Protein AF-A0ABD2ND38-F1 (afdb_monomer)

Radius of gyration: 23.04 Å; Cα contacts (8 Å, |Δi|>4): 128; chains: 1; bounding box: 57×52×88 Å

Sequence (243 aa):
MQSVQSNIAVTFTYKDLLFRKLYNAIMCSVFSQLLILHLCLIIINGDLTNPLSWLKTSFQTFTSFTAWLYVIPHLVIIFAQCLICARDYVLCSSFSSTRFHKFFSIFSLHNLVLLLLHSLVGVLQVWLILSLAGGDYRRMTKTEDEKRSVLVEETFFLLIGGLWIGMYFFAKVYMSDKYLVFPVIQQKKLTQLKSNLLPLLKESFHLSLWPCLYFILFYYWWGNEMKKILHSCSIYTSPITII

Structure (mmCIF, N/CA/C/O backbone):
data_AF-A0ABD2ND38-F1
#
_entry.id   AF-A0ABD2ND38-F1
#
loop_
_atom_site.group_PDB
_atom_site.id
_atom_site.type_symbol
_atom_site.label_atom_id
_atom_site.label_alt_id
_atom_site.label_comp_id
_atom_site.label_asym_id
_atom_site.label_entity_id
_atom_site.label_seq_id
_atom_site.pdbx_PDB_ins_code
_atom_site.Cartn_x
_atom_site.Cartn_y
_atom_site.Cartn_z
_atom_site.occupancy
_atom_site.B_iso_or_equiv
_atom_site.auth_seq_id
_atom_site.auth_comp_id
_atom_site.auth_asym_id
_atom_site.auth_atom_id
_atom_site.pdbx_PDB_model_num
ATOM 1 N N . MET A 1 1 ? -4.294 32.335 55.045 1.00 40.47 1 MET A N 1
ATOM 2 C CA . MET A 1 1 ? -3.456 32.378 53.825 1.00 40.47 1 MET A CA 1
ATOM 3 C C . MET A 1 1 ? -3.013 30.962 53.478 1.00 40.47 1 MET A C 1
ATOM 5 O O . MET A 1 1 ? -1.974 30.545 53.955 1.00 40.47 1 MET A O 1
ATOM 9 N N . GLN A 1 2 ? -3.826 30.211 52.730 1.00 36.53 2 GLN A N 1
ATOM 10 C CA . GLN A 1 2 ? -3.455 28.962 52.035 1.00 36.53 2 GLN A CA 1
ATOM 11 C C . GLN A 1 2 ? -4.710 28.474 51.296 1.00 36.53 2 GLN A C 1
ATOM 13 O O . GLN A 1 2 ? -5.453 27.624 51.769 1.00 36.53 2 GLN A O 1
ATOM 18 N N . SER A 1 3 ? -5.032 29.118 50.177 1.00 39.19 3 SER A N 1
ATOM 19 C CA . SER A 1 3 ? -6.231 28.791 49.398 1.00 39.19 3 SER A CA 1
ATOM 20 C C . SER A 1 3 ? -6.051 29.137 47.922 1.00 39.19 3 SER A C 1
ATOM 22 O O . SER A 1 3 ? -6.885 29.832 47.360 1.00 39.19 3 SER A O 1
ATOM 24 N N . VAL A 1 4 ? -4.954 28.713 47.287 1.00 43.41 4 VAL A N 1
ATOM 25 C CA . VAL A 1 4 ? -4.802 28.805 45.821 1.00 43.41 4 VAL A CA 1
ATOM 26 C C . VAL A 1 4 ? -3.846 27.712 45.326 1.00 43.41 4 VAL A C 1
ATOM 28 O O . VAL A 1 4 ? -2.717 28.013 44.964 1.00 43.41 4 VAL A O 1
ATOM 31 N N . GLN A 1 5 ? -4.239 26.430 45.338 1.00 41.62 5 GLN A N 1
ATOM 32 C CA . GLN A 1 5 ? -3.492 25.422 44.558 1.00 41.62 5 GLN A CA 1
ATOM 33 C C . GLN A 1 5 ? -4.233 24.112 44.226 1.00 41.62 5 GLN A C 1
ATOM 35 O O . GLN A 1 5 ? -3.605 23.067 44.099 1.00 41.62 5 GLN A O 1
ATOM 40 N N . SER A 1 6 ? -5.557 24.124 44.041 1.00 42.38 6 SER A N 1
ATOM 41 C CA . SER A 1 6 ? -6.282 22.872 43.745 1.00 42.38 6 SER A CA 1
ATOM 42 C C . SER A 1 6 ? -7.427 22.986 42.738 1.00 42.38 6 SER A C 1
ATOM 44 O O . SER A 1 6 ? -8.400 22.256 42.861 1.00 42.38 6 SER A O 1
ATOM 46 N N . ASN A 1 7 ? -7.335 23.862 41.734 1.00 38.50 7 ASN A N 1
ATOM 47 C CA . ASN A 1 7 ? -8.354 23.948 40.677 1.00 38.50 7 ASN A CA 1
ATOM 48 C C . ASN A 1 7 ? -7.738 23.982 39.273 1.00 38.50 7 ASN A C 1
ATOM 50 O O . ASN A 1 7 ? -7.995 24.881 38.482 1.00 38.50 7 ASN A O 1
ATOM 54 N N . ILE A 1 8 ? -6.940 22.964 38.947 1.00 43.47 8 ILE A N 1
ATOM 55 C CA . ILE A 1 8 ? -6.752 22.540 37.552 1.00 43.47 8 ILE A CA 1
ATOM 56 C C . ILE A 1 8 ? -7.242 21.094 37.462 1.00 43.47 8 ILE A C 1
ATOM 58 O O . ILE A 1 8 ? -6.500 20.159 37.171 1.00 43.47 8 ILE A O 1
ATOM 62 N N . ALA A 1 9 ? -8.518 20.895 37.791 1.00 46.47 9 ALA A N 1
ATOM 63 C CA . ALA A 1 9 ? -9.224 19.689 37.400 1.00 46.47 9 ALA A CA 1
ATOM 64 C C . ALA A 1 9 ? -9.459 19.796 35.890 1.00 46.47 9 ALA A C 1
ATOM 66 O O . ALA A 1 9 ? -10.449 20.365 35.438 1.00 46.47 9 ALA A O 1
ATOM 67 N N . VAL A 1 10 ? -8.492 19.315 35.105 1.00 53.84 10 VAL A N 1
ATOM 68 C CA . VAL A 1 10 ? -8.667 19.113 33.668 1.00 53.84 10 VAL A CA 1
ATOM 69 C C . VAL A 1 10 ? -9.797 18.100 33.514 1.00 53.84 10 VAL A C 1
ATOM 71 O O . VAL A 1 10 ? -9.600 16.903 33.724 1.00 53.84 10 VAL A O 1
ATOM 74 N N . THR A 1 11 ? -10.993 18.579 33.190 1.00 52.22 11 THR A N 1
ATOM 75 C CA . THR A 1 11 ? -12.140 17.773 32.773 1.00 52.22 11 THR A CA 1
ATOM 76 C C . THR A 1 11 ? -11.811 17.124 31.432 1.00 52.22 11 THR A C 1
ATOM 78 O O . THR A 1 11 ? -12.229 17.569 30.369 1.00 52.22 11 THR A O 1
ATOM 81 N N . PH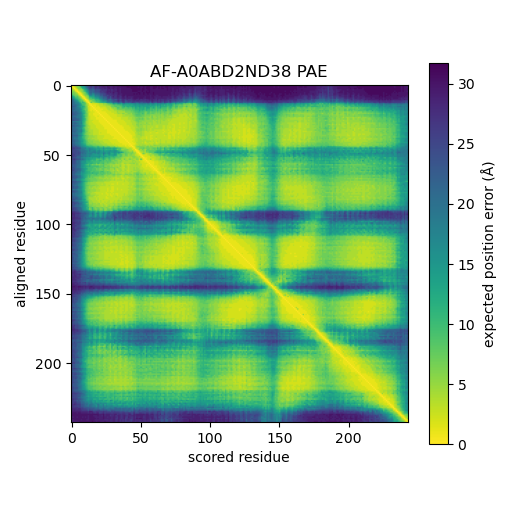E A 1 12 ? -10.991 16.073 31.471 1.00 58.28 12 PHE A N 1
ATOM 82 C CA . PHE A 1 12 ? -10.683 15.258 30.304 1.00 58.28 12 PHE A CA 1
ATOM 83 C C . PHE A 1 12 ? -11.963 14.516 29.913 1.00 58.28 12 PHE A C 1
ATOM 85 O O . PHE A 1 12 ? -12.380 13.570 30.587 1.00 58.28 12 PHE A O 1
ATOM 92 N N . THR A 1 13 ? -12.619 14.961 28.843 1.00 76.25 13 THR A N 1
ATOM 93 C CA . THR A 1 13 ? -13.858 14.337 28.379 1.00 76.25 13 THR A CA 1
ATOM 94 C C . THR A 1 13 ? -13.506 12.983 27.756 1.00 76.25 13 THR A C 1
ATOM 96 O O . THR A 1 13 ? -12.506 12.854 27.052 1.00 76.25 13 THR A O 1
ATOM 99 N N . TYR A 1 14 ? -14.320 11.944 27.970 1.00 75.06 14 TYR A N 1
ATOM 100 C CA . TYR A 1 14 ? -14.129 10.610 27.363 1.00 75.06 14 TYR A CA 1
ATOM 101 C C . TYR A 1 14 ? -13.887 10.673 25.839 1.00 75.06 14 TYR A C 1
ATOM 103 O O . TYR A 1 14 ? -13.074 9.927 25.291 1.00 75.06 14 TYR A O 1
ATOM 111 N N . LYS A 1 15 ? -14.537 11.634 25.169 1.00 77.12 15 LYS A N 1
ATOM 112 C CA . LYS A 1 15 ? -14.339 11.955 23.751 1.00 77.12 15 LYS A CA 1
ATOM 113 C C . LYS A 1 15 ? -12.894 12.356 23.439 1.00 77.12 15 LYS A C 1
ATOM 115 O O . LYS A 1 15 ? -12.332 11.836 22.482 1.00 77.12 15 LYS A O 1
ATOM 120 N N . ASP A 1 16 ? -12.267 13.190 24.263 1.00 81.69 16 ASP A N 1
ATOM 121 C CA . ASP A 1 16 ? -10.883 13.642 24.065 1.00 81.69 16 ASP A CA 1
ATOM 122 C C . ASP A 1 16 ? -9.897 12.479 24.186 1.00 81.69 16 ASP A C 1
ATOM 124 O O . ASP A 1 16 ? -8.935 12.373 23.423 1.00 81.69 16 ASP A O 1
ATOM 128 N N . LEU A 1 17 ? -10.161 11.553 25.114 1.00 82.31 17 LEU A N 1
ATOM 129 C CA . LEU A 1 17 ? -9.362 10.340 25.261 1.00 82.31 17 LEU A CA 1
ATOM 130 C C . LEU A 1 17 ? -9.480 9.437 24.021 1.00 82.31 17 LEU A C 1
ATOM 132 O O . LEU A 1 17 ? -8.465 8.919 23.544 1.00 82.31 17 LEU A O 1
ATOM 136 N N . LEU A 1 18 ? -10.696 9.253 23.496 1.00 79.12 18 LEU A N 1
ATOM 137 C CA . LEU A 1 18 ? -10.938 8.481 22.274 1.00 79.12 18 LEU A CA 1
ATOM 138 C C . LEU A 1 18 ? -10.274 9.128 21.058 1.00 79.12 18 LEU A C 1
ATOM 140 O O . LEU A 1 18 ? -9.531 8.447 20.353 1.00 79.12 18 LEU A O 1
ATOM 144 N N . PHE A 1 19 ? -10.462 10.433 20.850 1.00 82.94 19 PHE A N 1
ATOM 145 C CA . PHE A 1 19 ? -9.827 11.162 19.750 1.00 82.94 19 PHE A CA 1
ATOM 146 C C . PHE A 1 19 ? -8.305 11.093 19.827 1.00 82.94 19 PHE A C 1
ATOM 148 O O . PHE A 1 19 ? -7.653 10.869 18.811 1.00 82.94 19 PHE A O 1
ATOM 155 N N . ARG A 1 20 ? -7.724 11.186 21.027 1.00 83.44 20 ARG A N 1
ATOM 156 C CA . ARG A 1 20 ? -6.275 11.053 21.210 1.00 83.44 20 ARG A CA 1
ATOM 157 C C . ARG A 1 20 ? -5.766 9.647 20.892 1.00 83.44 20 ARG A C 1
ATOM 159 O O . ARG A 1 20 ? -4.709 9.507 20.280 1.00 83.44 20 ARG A O 1
ATOM 166 N N . LYS A 1 21 ? -6.498 8.598 21.286 1.00 83.12 21 LYS A N 1
ATOM 167 C CA . LYS A 1 21 ? -6.156 7.210 20.920 1.00 83.12 21 LYS A CA 1
ATOM 168 C C . LYS A 1 21 ? -6.263 6.991 19.412 1.00 83.12 21 LYS A C 1
ATOM 170 O O . LYS A 1 21 ? -5.373 6.374 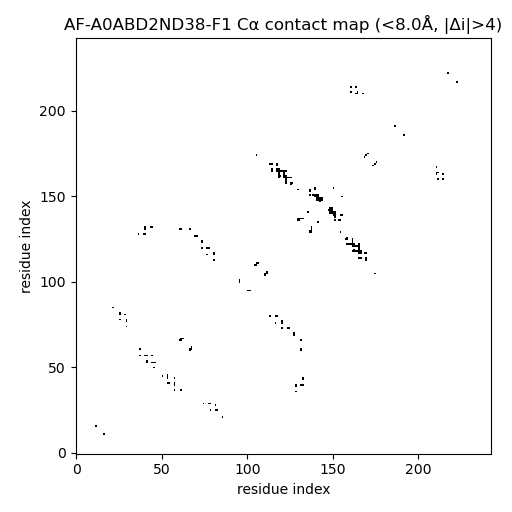18.835 1.00 83.12 21 LYS A O 1
ATOM 175 N N . LEU A 1 22 ? -7.311 7.529 18.796 1.00 83.94 22 LEU A N 1
ATOM 176 C CA . LEU A 1 22 ? -7.555 7.440 17.363 1.00 83.94 22 LEU A CA 1
ATOM 177 C C . LEU A 1 22 ? -6.467 8.156 16.562 1.00 83.94 22 LEU A C 1
ATOM 179 O O . LEU A 1 22 ? -5.872 7.563 15.671 1.00 83.94 22 LEU A O 1
ATOM 183 N N . TYR A 1 23 ? -6.143 9.391 16.943 1.00 86.25 23 TYR A N 1
ATOM 184 C CA . TYR A 1 23 ? -5.057 10.165 16.354 1.00 86.25 23 TYR A CA 1
ATOM 185 C C . TYR A 1 23 ? -3.723 9.417 16.442 1.00 86.25 23 TYR A C 1
ATOM 187 O O . TYR A 1 23 ? -3.033 9.261 15.439 1.00 86.25 23 TYR A O 1
ATOM 195 N N . ASN A 1 24 ? -3.390 8.868 17.614 1.00 84.94 24 ASN A N 1
ATOM 196 C CA . ASN A 1 24 ? -2.170 8.080 17.778 1.00 84.94 24 ASN A CA 1
ATOM 197 C C . ASN A 1 24 ? -2.160 6.818 16.900 1.00 84.94 24 ASN A C 1
ATOM 199 O O . ASN A 1 24 ? -1.105 6.458 16.382 1.00 84.94 24 ASN A O 1
ATOM 203 N N . ALA A 1 25 ? -3.303 6.147 16.727 1.00 84.75 25 ALA A N 1
ATOM 204 C CA . ALA A 1 25 ? -3.411 4.982 15.851 1.00 84.75 25 ALA A CA 1
ATOM 205 C C . ALA A 1 25 ? -3.206 5.362 14.376 1.00 84.75 25 ALA A C 1
ATOM 207 O O . ALA A 1 25 ? -2.451 4.688 13.678 1.00 84.75 25 ALA A O 1
ATOM 208 N N . ILE A 1 26 ? -3.804 6.473 13.931 1.00 87.25 26 ILE A N 1
ATOM 209 C CA . ILE A 1 26 ? -3.631 7.005 12.572 1.00 87.25 26 ILE A CA 1
ATOM 210 C C . ILE A 1 26 ? -2.159 7.362 12.330 1.00 87.25 26 ILE A C 1
ATOM 212 O O . ILE A 1 26 ? -1.573 6.897 11.357 1.00 87.25 26 ILE A O 1
ATOM 216 N N . MET A 1 27 ? -1.530 8.108 13.243 1.00 88.44 27 MET A N 1
ATOM 217 C CA . MET A 1 27 ? -0.114 8.476 13.125 1.00 88.44 27 MET A CA 1
ATOM 218 C C . MET A 1 27 ? 0.807 7.251 13.112 1.00 88.44 27 MET A C 1
ATOM 220 O O . MET A 1 27 ? 1.751 7.201 12.328 1.00 88.44 27 MET A O 1
ATOM 224 N N . CYS A 1 28 ? 0.520 6.242 13.940 1.00 88.25 28 CYS A N 1
ATOM 225 C CA . CYS A 1 28 ? 1.270 4.986 13.954 1.00 88.25 28 CYS A CA 1
ATOM 226 C C . CYS A 1 28 ? 1.124 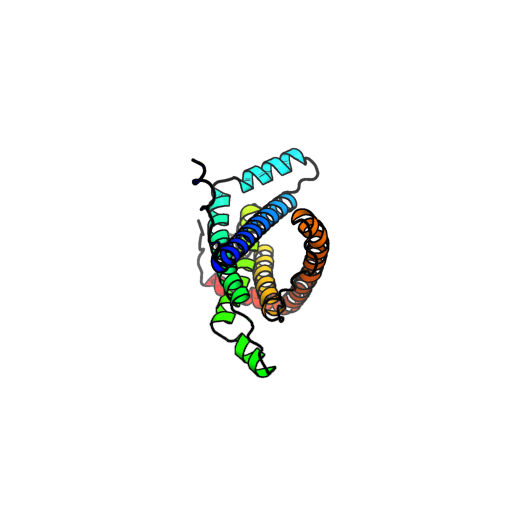4.219 12.629 1.00 88.25 28 CYS A C 1
ATOM 228 O O . CYS A 1 28 ? 2.108 3.690 12.121 1.00 88.25 28 CYS A O 1
ATOM 230 N N . SER A 1 29 ? -0.081 4.202 12.048 1.00 88.00 29 SER A N 1
ATOM 231 C CA . SER A 1 29 ? -0.365 3.571 10.752 1.00 88.00 29 SER A CA 1
ATOM 232 C C . SER A 1 29 ? 0.364 4.265 9.599 1.00 88.00 29 SER A C 1
ATOM 234 O O . SER A 1 29 ? 0.996 3.613 8.774 1.00 88.00 29 SER A O 1
ATOM 236 N N . VAL A 1 30 ? 0.335 5.599 9.563 1.00 88.75 30 VAL A N 1
ATOM 237 C CA . VAL A 1 30 ? 1.060 6.384 8.5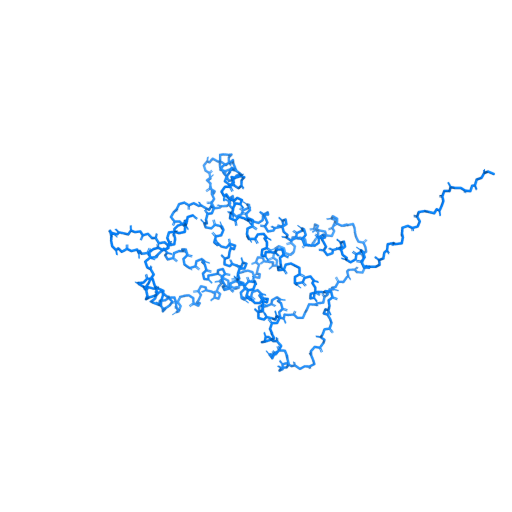52 1.00 88.75 30 VAL A CA 1
ATOM 238 C C . VAL A 1 30 ? 2.570 6.169 8.680 1.00 88.75 30 VAL A C 1
ATOM 240 O O . VAL A 1 30 ? 3.258 5.923 7.689 1.00 88.75 30 VAL A O 1
ATOM 243 N N . PHE A 1 31 ? 3.095 6.214 9.907 1.00 90.50 31 PHE A N 1
ATOM 244 C CA . PHE A 1 31 ? 4.516 5.995 10.158 1.00 90.50 31 PHE A CA 1
ATOM 245 C C . PHE A 1 31 ? 4.961 4.577 9.777 1.00 90.50 31 PHE A C 1
ATOM 247 O O . PHE A 1 31 ? 6.023 4.411 9.179 1.00 90.50 31 PHE A O 1
ATOM 254 N N . SER A 1 32 ? 4.156 3.552 10.080 1.00 88.75 32 SER A N 1
ATOM 255 C CA . SER A 1 32 ? 4.494 2.168 9.737 1.00 88.75 32 SER A CA 1
ATOM 256 C C . SER A 1 32 ? 4.519 1.939 8.226 1.00 88.75 32 SER A C 1
ATOM 258 O O . SER A 1 32 ? 5.417 1.255 7.743 1.00 88.75 32 SER A O 1
ATOM 260 N N . GLN A 1 33 ? 3.615 2.556 7.465 1.00 90.25 33 GLN A N 1
ATOM 261 C CA . GLN A 1 33 ? 3.619 2.469 6.001 1.00 90.25 33 GLN A CA 1
ATOM 262 C C . GLN A 1 33 ? 4.827 3.170 5.373 1.00 90.25 33 GLN A C 1
ATOM 264 O O . GLN A 1 33 ? 5.453 2.604 4.478 1.00 90.25 33 GLN A O 1
ATOM 269 N N . LEU A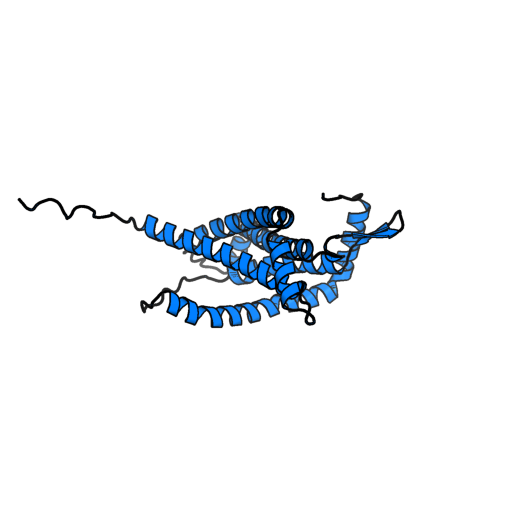 1 34 ? 5.219 4.345 5.879 1.00 89.88 34 LEU A N 1
ATOM 270 C CA . LEU A 1 34 ? 6.456 5.013 5.452 1.00 89.88 34 LEU A CA 1
ATOM 271 C C . LEU A 1 34 ? 7.699 4.176 5.774 1.00 89.88 34 LEU A C 1
ATOM 273 O O . LEU A 1 34 ? 8.601 4.065 4.942 1.00 89.88 34 LEU A O 1
ATOM 277 N N . LEU A 1 35 ? 7.736 3.556 6.956 1.00 90.69 35 LEU A N 1
ATOM 278 C CA . LEU A 1 35 ? 8.826 2.669 7.354 1.00 90.69 35 LEU A CA 1
ATOM 279 C C . LEU A 1 35 ? 8.911 1.444 6.434 1.00 90.69 35 LEU A C 1
ATOM 281 O O . LEU A 1 35 ? 9.997 1.116 5.964 1.00 90.69 35 LEU A O 1
ATOM 285 N N . ILE A 1 36 ? 7.780 0.791 6.146 1.00 89.88 36 ILE A N 1
ATOM 286 C CA . ILE A 1 36 ? 7.721 -0.362 5.236 1.00 89.88 36 ILE A CA 1
ATOM 287 C C . ILE A 1 36 ? 8.174 0.042 3.832 1.00 89.88 36 ILE A C 1
ATOM 289 O O . ILE A 1 36 ? 9.007 -0.649 3.254 1.00 89.88 36 ILE A O 1
ATOM 293 N N . LEU A 1 37 ? 7.697 1.176 3.308 1.00 89.38 37 LEU A N 1
ATOM 294 C CA . LEU A 1 37 ? 8.135 1.696 2.012 1.00 89.38 37 LEU A CA 1
ATOM 295 C C . LEU A 1 37 ? 9.656 1.886 1.978 1.00 89.38 37 LEU A C 1
ATOM 297 O O . LEU A 1 37 ? 10.310 1.430 1.044 1.00 89.38 37 LEU A O 1
ATOM 301 N N . HIS A 1 38 ? 10.229 2.510 3.009 1.00 87.50 38 HIS A N 1
ATOM 302 C CA . HIS A 1 38 ? 11.670 2.724 3.090 1.00 87.50 38 HIS A CA 1
ATOM 303 C C . HIS A 1 38 ? 12.454 1.403 3.140 1.00 87.50 38 HIS A C 1
ATOM 305 O O . HIS A 1 38 ? 13.437 1.243 2.418 1.00 87.50 38 HIS A O 1
ATOM 311 N N . LEU A 1 39 ? 11.991 0.426 3.926 1.00 89.31 39 LEU A N 1
ATOM 312 C CA . LEU A 1 39 ? 12.589 -0.912 3.981 1.00 89.31 39 LEU A CA 1
ATOM 313 C C . LEU A 1 39 ? 12.508 -1.635 2.628 1.00 89.31 39 LEU A C 1
ATOM 315 O O . LEU A 1 39 ? 13.483 -2.260 2.217 1.00 89.31 39 LEU A O 1
ATOM 319 N N . CYS A 1 40 ? 11.390 -1.520 1.909 1.00 87.12 40 CYS A N 1
ATOM 320 C CA . CYS A 1 40 ? 11.254 -2.068 0.561 1.00 87.12 40 CYS A CA 1
ATOM 321 C C . CYS A 1 40 ? 12.243 -1.426 -0.419 1.00 87.12 40 CYS A C 1
ATOM 323 O O . CYS A 1 40 ? 12.859 -2.142 -1.202 1.00 87.12 40 CYS A O 1
ATOM 325 N N . LEU A 1 41 ? 12.443 -0.105 -0.360 1.00 85.19 41 LEU A N 1
ATOM 326 C CA . LEU A 1 41 ? 13.415 0.583 -1.218 1.00 85.19 41 LEU A CA 1
ATOM 327 C C . LEU A 1 41 ? 14.847 0.156 -0.930 1.00 85.19 41 LEU A C 1
ATOM 329 O O . LEU A 1 41 ? 15.615 -0.028 -1.871 1.00 85.19 41 LEU A O 1
ATOM 333 N N . ILE A 1 42 ? 15.181 -0.028 0.348 1.00 85.88 42 ILE A N 1
ATOM 334 C CA . ILE A 1 42 ? 16.455 -0.614 0.758 1.00 85.88 42 ILE A CA 1
ATOM 335 C C . ILE A 1 42 ? 16.580 -1.991 0.093 1.00 85.88 42 ILE A C 1
ATOM 337 O O . ILE A 1 42 ? 17.494 -2.191 -0.691 1.00 85.88 42 ILE A O 1
ATOM 341 N N . ILE A 1 43 ? 15.627 -2.907 0.274 1.00 86.06 43 ILE A N 1
ATOM 342 C CA . ILE A 1 43 ? 15.703 -4.256 -0.322 1.00 86.06 43 ILE A CA 1
ATOM 343 C C . ILE A 1 43 ? 15.869 -4.220 -1.853 1.00 86.06 43 ILE A C 1
ATOM 345 O O . ILE A 1 43 ? 16.710 -4.939 -2.384 1.00 86.06 43 ILE A O 1
ATOM 349 N N . ILE A 1 44 ? 15.103 -3.383 -2.557 1.00 80.62 44 ILE A N 1
ATOM 350 C CA . ILE A 1 44 ? 15.112 -3.324 -4.029 1.00 80.62 44 ILE A CA 1
ATOM 351 C C . ILE A 1 44 ? 16.418 -2.744 -4.575 1.00 80.62 44 ILE A C 1
ATOM 353 O O . ILE A 1 44 ? 16.951 -3.260 -5.551 1.00 80.62 44 ILE A O 1
ATOM 357 N N . ASN A 1 45 ? 16.956 -1.700 -3.944 1.00 77.50 45 ASN A N 1
ATOM 358 C CA . ASN A 1 45 ? 18.232 -1.102 -4.349 1.00 77.50 45 ASN A CA 1
ATOM 359 C C . ASN A 1 45 ? 19.447 -1.873 -3.797 1.00 77.50 45 ASN A C 1
ATOM 361 O O . ASN A 1 45 ? 20.568 -1.375 -3.880 1.00 77.50 45 ASN A O 1
ATOM 365 N N . GLY A 1 46 ? 19.218 -3.042 -3.189 1.00 76.62 46 GLY A N 1
ATOM 366 C CA . GLY A 1 46 ? 20.210 -3.869 -2.515 1.00 76.62 46 GLY A CA 1
ATOM 367 C C . GLY A 1 46 ? 21.390 -4.244 -3.391 1.00 76.62 46 GLY A C 1
ATOM 368 O O . GLY A 1 46 ? 21.262 -5.090 -4.268 1.00 76.62 46 GLY A O 1
ATOM 369 N N . ASP A 1 47 ? 22.556 -3.682 -3.079 1.00 75.81 47 ASP A N 1
ATOM 370 C CA . ASP A 1 47 ? 23.834 -4.135 -3.621 1.00 75.81 47 ASP A CA 1
ATOM 371 C C . ASP A 1 47 ? 24.669 -4.776 -2.503 1.00 75.81 47 ASP A C 1
ATOM 373 O O . ASP A 1 47 ? 25.117 -4.110 -1.564 1.00 75.81 47 ASP A O 1
ATOM 377 N N . LEU A 1 48 ? 24.872 -6.094 -2.607 1.00 76.25 48 LEU A N 1
ATOM 378 C CA . LEU A 1 48 ? 25.643 -6.888 -1.644 1.00 76.25 48 LEU A CA 1
ATOM 379 C C . LEU A 1 48 ? 27.135 -6.532 -1.645 1.00 76.25 48 LEU A C 1
ATOM 381 O O . LEU A 1 48 ? 27.837 -6.860 -0.689 1.00 76.25 48 LEU A O 1
ATOM 385 N N . THR A 1 49 ? 27.625 -5.872 -2.696 1.00 79.25 49 THR A N 1
ATOM 386 C CA . THR A 1 49 ? 29.047 -5.546 -2.836 1.00 79.25 49 THR A CA 1
ATOM 387 C C . THR A 1 49 ? 29.451 -4.307 -2.038 1.00 79.25 49 THR A C 1
ATOM 389 O O . THR A 1 49 ? 30.589 -4.228 -1.579 1.00 79.25 49 THR A O 1
ATOM 392 N N . ASN A 1 50 ? 28.533 -3.357 -1.820 1.00 79.69 50 ASN A N 1
ATOM 393 C CA . ASN A 1 50 ? 28.819 -2.091 -1.141 1.00 79.69 50 ASN A CA 1
ATOM 394 C C . ASN A 1 50 ? 27.640 -1.637 -0.252 1.00 79.69 50 ASN A C 1
ATOM 396 O O . ASN A 1 50 ? 26.862 -0.756 -0.630 1.00 79.69 50 ASN A O 1
ATOM 400 N N . PRO A 1 51 ? 27.511 -2.168 0.979 1.00 80.94 51 PRO A N 1
ATOM 401 C CA . PRO A 1 51 ? 26.325 -1.936 1.805 1.00 80.94 51 PRO A CA 1
ATOM 402 C C . PRO A 1 51 ? 26.157 -0.475 2.255 1.00 80.94 51 PRO A C 1
ATOM 404 O O . PRO A 1 51 ? 25.038 -0.000 2.452 1.00 80.94 51 PRO A O 1
ATOM 407 N N . LEU A 1 52 ? 27.262 0.264 2.404 1.00 82.50 52 LEU A N 1
ATOM 408 C CA . LEU A 1 52 ? 27.231 1.663 2.838 1.00 82.50 52 LEU A CA 1
ATOM 409 C C . LEU A 1 52 ? 26.753 2.610 1.727 1.00 82.50 52 LEU A C 1
ATOM 411 O O . LEU A 1 52 ? 25.983 3.534 1.997 1.00 82.50 52 LEU A O 1
ATOM 415 N N . SER A 1 53 ? 27.199 2.394 0.483 1.00 78.81 53 SER A N 1
ATOM 416 C CA . SER A 1 53 ? 26.748 3.198 -0.659 1.00 78.81 53 SER A CA 1
ATOM 417 C C . SER A 1 53 ? 25.295 2.879 -0.991 1.00 78.81 53 SER A C 1
ATOM 419 O O . SER A 1 53 ? 24.517 3.803 -1.204 1.00 78.81 53 SER A O 1
ATOM 421 N N . TRP A 1 54 ? 24.903 1.607 -0.918 1.00 81.31 54 TRP A N 1
ATOM 422 C CA . TRP A 1 54 ? 23.520 1.157 -1.050 1.00 81.31 54 TRP A CA 1
ATOM 423 C C . TRP A 1 54 ? 22.557 1.892 -0.103 1.00 81.31 54 TRP A C 1
ATOM 425 O O . TRP A 1 54 ? 21.546 2.456 -0.544 1.00 81.31 54 TRP A O 1
ATOM 435 N N . LEU A 1 55 ? 22.878 1.928 1.196 1.00 82.25 55 LEU A N 1
ATOM 436 C CA . LEU A 1 55 ? 22.037 2.595 2.190 1.00 82.25 55 LEU A CA 1
ATOM 437 C C . LEU A 1 55 ? 21.956 4.104 1.925 1.00 82.25 55 LEU A C 1
ATOM 439 O O . LEU A 1 55 ? 20.879 4.697 2.005 1.00 82.25 55 LEU A O 1
ATOM 443 N N . LYS A 1 56 ? 23.087 4.719 1.559 1.00 83.94 56 LYS A N 1
ATOM 444 C CA . LYS A 1 56 ? 23.155 6.146 1.233 1.00 83.94 56 LYS A CA 1
ATOM 445 C C . LYS A 1 56 ? 22.305 6.485 0.007 1.00 83.94 56 LYS A C 1
ATOM 447 O O . LYS A 1 56 ? 21.533 7.438 0.071 1.00 83.94 56 LYS A O 1
ATOM 452 N N . THR A 1 57 ? 22.398 5.700 -1.064 1.00 81.06 57 THR A N 1
ATOM 453 C CA . THR A 1 57 ? 21.604 5.888 -2.286 1.00 81.06 57 THR A CA 1
ATOM 454 C C . THR A 1 57 ? 20.114 5.721 -1.997 1.00 81.06 57 THR A C 1
ATOM 456 O O . THR A 1 57 ? 19.321 6.579 -2.370 1.00 81.06 57 THR A O 1
ATOM 459 N N . SER A 1 58 ? 19.726 4.694 -1.234 1.00 82.75 58 SER A N 1
ATOM 460 C CA . SER A 1 58 ? 18.325 4.476 -0.834 1.00 82.75 58 SER A CA 1
ATOM 461 C C . SER A 1 58 ? 17.769 5.648 -0.013 1.00 82.75 58 SER A C 1
ATOM 463 O O . SER A 1 58 ? 16.643 6.101 -0.233 1.00 82.75 58 SER A O 1
ATOM 465 N N . PHE A 1 59 ? 18.573 6.188 0.909 1.00 84.00 59 PHE A N 1
ATOM 466 C CA . PHE A 1 59 ? 18.202 7.351 1.712 1.00 84.00 59 PHE A CA 1
ATOM 467 C C . PHE A 1 59 ? 18.097 8.634 0.878 1.00 84.00 59 PHE A C 1
ATOM 469 O O . PHE A 1 59 ? 17.164 9.416 1.061 1.00 84.00 59 PHE A O 1
ATOM 476 N N . GLN A 1 60 ? 19.010 8.845 -0.071 1.00 84.25 60 GLN A N 1
ATOM 477 C CA . GLN A 1 60 ? 18.970 9.989 -0.984 1.00 84.25 60 GLN A CA 1
ATOM 478 C C . GLN A 1 60 ? 17.757 9.930 -1.917 1.00 84.25 60 GLN A C 1
ATOM 480 O O . GLN A 1 60 ? 17.072 10.936 -2.087 1.00 84.25 60 GLN A O 1
ATOM 485 N N . THR A 1 61 ? 17.430 8.752 -2.452 1.00 81.50 61 THR A N 1
ATOM 486 C CA . THR A 1 61 ? 16.225 8.553 -3.267 1.00 81.50 61 THR A CA 1
ATOM 487 C C . THR A 1 61 ? 14.968 8.863 -2.460 1.00 81.50 61 THR A C 1
ATOM 489 O O . THR A 1 61 ? 14.127 9.630 -2.922 1.00 81.50 61 THR A O 1
ATOM 492 N N . PHE A 1 62 ? 14.867 8.359 -1.225 1.00 83.25 62 PHE A N 1
ATOM 493 C CA . PHE A 1 62 ? 13.717 8.616 -0.351 1.00 83.25 62 PHE A CA 1
ATOM 494 C C . PHE A 1 62 ? 13.586 10.089 0.074 1.00 83.25 62 PHE A C 1
ATOM 496 O O . PHE A 1 62 ? 12.478 10.601 0.204 1.00 83.25 62 PHE A O 1
ATOM 503 N N . THR A 1 63 ? 14.703 10.790 0.281 1.00 85.12 63 THR A N 1
ATOM 504 C CA . THR A 1 63 ? 14.704 12.212 0.674 1.00 85.12 63 THR A CA 1
ATOM 505 C C . THR A 1 63 ? 14.608 13.179 -0.509 1.00 85.12 63 THR A C 1
ATOM 507 O O . THR A 1 63 ? 14.452 14.381 -0.297 1.00 85.12 63 THR A O 1
ATOM 510 N N . SER A 1 64 ? 14.652 12.683 -1.748 1.00 87.06 64 SER A N 1
ATOM 511 C CA . SER A 1 64 ? 14.541 13.515 -2.947 1.00 87.06 64 SER A CA 1
ATOM 512 C C . SER A 1 64 ? 13.168 14.190 -3.065 1.00 87.06 64 SER A C 1
ATOM 514 O O . SER A 1 64 ? 12.133 13.593 -2.773 1.00 87.06 64 SER A O 1
ATOM 516 N N . PHE A 1 65 ? 13.141 15.437 -3.548 1.00 86.88 65 PHE A N 1
ATOM 517 C CA . PHE A 1 65 ? 11.893 16.186 -3.752 1.00 86.88 65 PHE A CA 1
ATOM 518 C C . PHE A 1 65 ? 10.921 15.442 -4.681 1.00 86.88 65 PHE A C 1
AT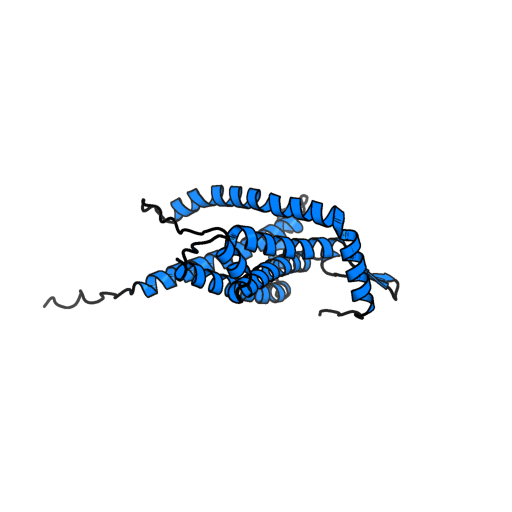OM 520 O O . PHE A 1 65 ? 9.727 15.353 -4.402 1.00 86.88 65 PHE A O 1
ATOM 527 N N . THR A 1 66 ? 11.450 14.829 -5.740 1.00 83.69 66 THR A N 1
ATOM 528 C CA . THR A 1 66 ? 10.679 14.013 -6.681 1.00 83.69 66 THR A CA 1
ATOM 529 C C . THR A 1 66 ? 10.014 12.819 -5.999 1.00 83.69 66 THR A C 1
ATOM 531 O O . THR A 1 66 ? 8.855 12.533 -6.283 1.00 83.69 66 THR A O 1
ATOM 534 N N . ALA A 1 67 ? 10.690 12.146 -5.061 1.00 85.44 67 ALA A N 1
ATOM 535 C CA . ALA A 1 67 ? 10.070 11.057 -4.311 1.00 85.44 67 ALA A CA 1
ATOM 536 C C . ALA A 1 67 ? 8.897 11.549 -3.458 1.00 85.44 67 ALA A C 1
ATOM 538 O O . ALA A 1 67 ? 7.835 10.927 -3.454 1.00 85.44 67 ALA A O 1
ATOM 539 N N . TRP A 1 68 ? 9.044 12.699 -2.798 1.00 89.00 68 TRP A N 1
ATOM 540 C CA . TRP A 1 68 ? 7.967 13.289 -2.001 1.00 89.00 68 TRP A CA 1
ATOM 541 C C . TRP A 1 68 ? 6.746 13.687 -2.837 1.00 89.00 68 TRP A C 1
ATOM 543 O O . TRP A 1 68 ? 5.625 13.520 -2.357 1.00 89.00 68 TRP A O 1
ATOM 553 N N . LEU A 1 69 ? 6.925 14.116 -4.092 1.00 87.88 69 LEU A N 1
ATOM 554 C CA . LEU A 1 69 ? 5.800 14.372 -5.004 1.00 87.88 69 LEU A CA 1
ATOM 555 C C . LEU A 1 69 ? 4.943 13.121 -5.254 1.00 87.88 69 LEU A C 1
ATOM 557 O O . LEU A 1 69 ? 3.726 13.242 -5.365 1.00 87.88 69 LEU A O 1
ATOM 561 N N . TYR A 1 70 ? 5.544 11.928 -5.279 1.00 86.25 70 TYR A N 1
ATOM 562 C CA . TYR A 1 70 ? 4.807 10.665 -5.400 1.00 86.25 70 TYR A CA 1
ATOM 563 C C . TYR A 1 70 ? 4.260 10.157 -4.058 1.00 86.25 70 TYR A C 1
ATOM 565 O O . TYR A 1 70 ? 3.163 9.598 -4.000 1.00 86.25 70 TYR A O 1
ATOM 573 N N . VAL A 1 71 ? 4.998 10.363 -2.963 1.00 89.00 71 VAL A N 1
ATOM 574 C CA . VAL A 1 71 ? 4.611 9.899 -1.620 1.00 89.00 71 VAL A CA 1
ATOM 575 C C . VAL A 1 71 ? 3.431 10.703 -1.060 1.00 89.00 71 VAL A C 1
ATOM 577 O O . VAL A 1 71 ? 2.541 10.120 -0.445 1.00 89.00 71 VAL A O 1
ATOM 580 N N . ILE A 1 72 ? 3.374 12.024 -1.271 1.00 91.06 72 ILE A N 1
ATOM 581 C CA . ILE A 1 72 ? 2.339 12.891 -0.675 1.00 91.06 72 ILE A CA 1
ATOM 582 C C . ILE A 1 72 ? 0.909 12.486 -1.088 1.00 91.06 72 ILE A C 1
ATOM 584 O O . ILE A 1 72 ? 0.085 12.291 -0.191 1.00 91.06 72 ILE A O 1
ATOM 588 N N . PRO A 1 73 ? 0.575 12.298 -2.382 1.00 90.19 73 PRO A N 1
ATOM 589 C CA . PRO A 1 73 ? -0.756 11.840 -2.784 1.00 90.19 73 PRO A CA 1
ATOM 590 C C . PRO A 1 73 ? -1.130 10.495 -2.154 1.00 90.19 73 PRO A C 1
ATOM 592 O O . PRO A 1 73 ? -2.259 10.302 -1.703 1.00 90.19 73 PRO A O 1
ATOM 595 N N . HIS A 1 74 ? -0.162 9.580 -2.061 1.00 88.81 74 HIS A N 1
ATOM 596 C CA . HIS A 1 74 ? -0.360 8.282 -1.428 1.00 88.81 74 HIS A CA 1
ATOM 597 C C . HIS A 1 74 ? -0.679 8.421 0.072 1.00 88.81 74 HIS A C 1
ATOM 599 O O . HIS A 1 74 ? -1.627 7.804 0.563 1.00 88.81 74 HIS A O 1
ATOM 605 N N . LEU A 1 75 ? 0.030 9.305 0.783 1.00 91.19 75 LEU A N 1
ATOM 606 C CA . LEU A 1 75 ? -0.228 9.610 2.194 1.00 91.19 75 LEU A CA 1
ATOM 607 C C . LEU A 1 75 ? -1.620 10.201 2.436 1.00 91.19 75 LEU A C 1
ATOM 609 O O . LEU A 1 75 ? -2.259 9.857 3.430 1.00 91.19 75 LEU A O 1
ATOM 613 N N . VAL A 1 76 ? -2.112 11.057 1.538 1.00 91.69 76 VAL A N 1
ATOM 614 C CA . VAL A 1 76 ? -3.469 11.622 1.641 1.00 91.69 76 VAL A CA 1
ATOM 615 C C . VAL A 1 76 ? -4.525 10.516 1.569 1.00 91.69 76 VAL A C 1
ATOM 617 O O . VAL A 1 76 ? -5.462 10.498 2.369 1.00 91.69 76 VAL A O 1
ATOM 620 N N . ILE A 1 77 ? -4.352 9.558 0.658 1.00 90.81 77 ILE A N 1
ATOM 621 C CA . ILE A 1 77 ? -5.290 8.442 0.467 1.00 90.81 77 ILE A CA 1
ATOM 622 C C . ILE A 1 77 ? -5.255 7.492 1.666 1.00 90.81 77 ILE A C 1
ATOM 624 O O . ILE A 1 77 ? -6.304 7.115 2.190 1.00 90.81 77 ILE A O 1
ATOM 628 N N . ILE A 1 78 ? -4.060 7.170 2.162 1.00 90.62 78 ILE A N 1
ATOM 629 C CA . ILE A 1 78 ? -3.874 6.426 3.412 1.00 90.62 78 ILE A CA 1
ATOM 630 C C . ILE A 1 78 ? -4.584 7.117 4.573 1.00 90.62 78 ILE A C 1
ATOM 632 O O . ILE A 1 78 ? -5.267 6.463 5.362 1.00 90.62 78 ILE A O 1
ATOM 636 N N . PHE A 1 79 ? -4.398 8.430 4.711 1.00 89.31 79 PHE A N 1
ATOM 637 C CA . PHE A 1 79 ? -4.973 9.191 5.810 1.00 89.31 79 PHE A CA 1
ATOM 638 C C . PHE A 1 79 ? -6.503 9.153 5.752 1.00 89.31 79 PHE A C 1
ATOM 640 O O . PHE A 1 79 ? -7.150 8.884 6.768 1.00 89.31 79 PHE A O 1
ATOM 647 N N . ALA A 1 80 ? -7.080 9.320 4.557 1.00 88.75 80 ALA A N 1
ATOM 648 C CA . ALA A 1 80 ? -8.512 9.159 4.328 1.00 88.75 80 ALA A CA 1
ATOM 649 C C . ALA A 1 80 ? -8.996 7.743 4.691 1.00 88.75 80 ALA A C 1
ATOM 651 O O . ALA A 1 80 ? -9.991 7.601 5.405 1.00 88.75 80 ALA A O 1
ATOM 652 N N . GLN A 1 81 ? -8.260 6.699 4.291 1.00 89.19 81 GLN A N 1
ATOM 653 C CA . GLN A 1 81 ? -8.577 5.311 4.644 1.00 89.19 81 GLN A CA 1
ATOM 654 C C . GLN A 1 81 ? -8.554 5.087 6.150 1.00 89.19 81 GLN A C 1
ATOM 656 O O . GLN A 1 81 ? -9.480 4.497 6.707 1.00 89.19 81 GLN A O 1
ATOM 661 N N . CYS A 1 82 ? -7.523 5.588 6.825 1.00 88.00 82 CYS A N 1
ATOM 662 C CA . CYS A 1 82 ? -7.404 5.469 8.267 1.00 88.00 82 CYS A CA 1
ATOM 663 C C . CYS A 1 82 ? -8.562 6.180 8.969 1.00 88.00 82 CYS A C 1
ATOM 665 O O . CYS A 1 82 ? -9.090 5.628 9.927 1.00 88.00 82 CYS A O 1
ATOM 667 N N . LEU A 1 83 ? -8.992 7.350 8.482 1.00 86.12 83 LEU A N 1
ATOM 668 C CA . LEU A 1 83 ? -10.105 8.108 9.055 1.00 86.12 83 LEU A CA 1
ATOM 669 C C . LEU A 1 83 ? -11.454 7.390 8.899 1.00 86.12 83 LEU A C 1
ATOM 671 O O . LEU A 1 83 ? -12.238 7.365 9.851 1.00 86.12 83 LEU A O 1
ATOM 675 N N . ILE A 1 84 ? -11.726 6.801 7.732 1.00 85.31 84 ILE A N 1
ATOM 676 C CA . ILE A 1 84 ? -12.969 6.052 7.492 1.00 85.31 84 ILE A CA 1
ATOM 677 C C . ILE A 1 84 ? -12.982 4.786 8.354 1.00 85.31 84 ILE A C 1
ATOM 679 O O . ILE A 1 84 ? -13.905 4.593 9.143 1.00 85.31 84 ILE A O 1
ATOM 683 N N . CYS A 1 85 ? -11.912 3.986 8.307 1.00 81.44 85 CYS A N 1
ATOM 684 C CA . CYS A 1 85 ? -11.792 2.780 9.127 1.00 81.44 85 CYS A CA 1
ATOM 685 C C . CYS A 1 85 ? -11.901 3.099 10.624 1.00 81.44 85 CYS A C 1
ATOM 687 O O . CYS A 1 85 ? -12.591 2.407 11.365 1.00 81.44 85 CYS A O 1
ATOM 689 N N . ALA A 1 86 ? -11.241 4.164 11.077 1.00 79.00 86 ALA A N 1
ATOM 690 C CA . ALA A 1 86 ? -11.302 4.652 12.447 1.00 79.00 86 ALA A CA 1
ATOM 691 C C . ALA A 1 86 ? -12.734 4.941 12.911 1.00 79.00 86 ALA A C 1
ATOM 693 O O . ALA A 1 86 ? -13.104 4.565 14.025 1.00 79.00 86 ALA A O 1
ATOM 694 N N . ARG A 1 87 ? -13.541 5.596 12.065 1.00 78.06 87 ARG A N 1
ATOM 695 C CA . ARG A 1 87 ? -14.956 5.838 12.363 1.00 78.06 87 ARG A CA 1
ATOM 696 C C . ARG A 1 87 ? -15.724 4.529 12.478 1.00 78.06 87 ARG A C 1
ATOM 698 O O . ARG A 1 87 ? -16.464 4.373 13.444 1.00 78.06 87 ARG A O 1
ATOM 705 N N . ASP A 1 88 ? -15.487 3.579 11.582 1.00 75.94 88 ASP A N 1
ATOM 706 C CA . ASP A 1 88 ? -16.156 2.277 11.627 1.00 75.94 88 ASP A CA 1
ATOM 707 C C . ASP A 1 88 ? -15.824 1.500 12.904 1.00 75.94 88 ASP A C 1
ATOM 709 O O . ASP A 1 88 ? -16.717 0.944 13.535 1.00 75.94 88 ASP A O 1
ATOM 713 N N . TYR A 1 89 ? -14.567 1.519 13.354 1.00 71.00 89 TYR A N 1
ATOM 714 C CA . TYR A 1 89 ? -14.172 0.871 14.611 1.00 71.00 89 TYR A CA 1
ATOM 715 C C . TYR A 1 89 ? -14.807 1.502 15.856 1.00 71.00 89 TYR A C 1
ATOM 717 O O . TYR A 1 89 ? -14.995 0.810 16.854 1.00 71.00 89 TYR A O 1
ATOM 725 N N . VAL A 1 90 ? -15.107 2.804 15.827 1.00 70.88 90 VAL A N 1
ATOM 726 C CA . VAL A 1 90 ? -15.761 3.505 16.946 1.00 70.88 90 VAL A CA 1
ATOM 727 C C . VAL A 1 90 ? -17.280 3.322 16.908 1.00 70.88 90 VAL A C 1
ATOM 729 O O . VAL A 1 90 ? -17.913 3.269 17.960 1.00 70.88 90 VAL A O 1
ATOM 732 N N . LEU A 1 91 ? -17.866 3.241 15.711 1.00 66.06 91 LEU A N 1
ATOM 733 C CA . LEU A 1 91 ? -19.314 3.187 15.508 1.00 66.06 91 LEU A CA 1
ATOM 734 C C . LEU A 1 91 ? -19.873 1.757 15.483 1.00 66.06 91 LEU A C 1
ATOM 736 O O . LEU A 1 91 ? -21.065 1.573 15.731 1.00 66.06 91 LEU A O 1
ATOM 740 N N . CYS A 1 92 ? -19.060 0.741 15.181 1.00 58.78 92 CYS A N 1
ATOM 741 C CA . CYS A 1 92 ? -19.592 -0.589 14.909 1.00 58.78 92 CYS A CA 1
ATOM 742 C C . CYS A 1 92 ? -19.729 -1.468 16.163 1.00 58.78 92 CYS A C 1
ATOM 744 O O . CYS A 1 92 ? -18.761 -1.996 16.707 1.00 58.78 92 CYS A O 1
ATOM 746 N N . SER A 1 93 ? -20.990 -1.699 16.531 1.00 46.19 93 SER A N 1
ATOM 747 C CA . SER A 1 93 ? -21.493 -2.977 17.048 1.00 46.19 93 SER A CA 1
ATOM 748 C C . SER A 1 93 ? -22.753 -3.379 16.267 1.00 46.19 93 SER A C 1
ATOM 750 O O . SER A 1 93 ? -23.802 -3.654 16.840 1.00 46.19 93 SER A O 1
ATOM 752 N N . SER A 1 94 ? -22.701 -3.369 14.928 1.00 50.12 94 SER A N 1
ATOM 753 C CA . SER A 1 94 ? -23.849 -3.849 14.147 1.00 50.12 94 SER A CA 1
ATOM 754 C C . SER A 1 94 ? -23.826 -5.374 14.085 1.00 50.12 94 SER A C 1
ATOM 756 O O . SER A 1 94 ? -23.200 -5.984 13.216 1.00 50.12 94 SER A O 1
ATOM 758 N N . PHE A 1 95 ? -24.480 -5.999 15.063 1.00 51.53 95 PHE A N 1
ATOM 759 C CA . PHE A 1 95 ? -24.691 -7.440 15.111 1.00 51.53 95 PHE A CA 1
ATOM 760 C C . PHE A 1 95 ? -25.636 -7.841 13.965 1.00 51.53 95 PHE A C 1
ATOM 762 O O . PHE A 1 95 ? -26.858 -7.774 14.083 1.00 51.53 95 PHE A O 1
ATOM 769 N N . SER A 1 96 ? -25.076 -8.214 12.812 1.00 55.72 96 SER A N 1
ATOM 770 C CA . SER A 1 96 ? -25.870 -8.690 11.674 1.00 55.72 96 SER A CA 1
ATOM 771 C C . SER A 1 96 ? -26.395 -10.101 11.948 1.00 55.72 96 SER A C 1
ATOM 773 O O . SER A 1 96 ? -25.631 -11.063 11.974 1.00 55.72 96 SER A O 1
ATOM 775 N N . SER A 1 97 ? -27.713 -10.218 12.130 1.00 54.53 97 SER A N 1
ATOM 776 C CA . SER A 1 97 ? -28.398 -11.443 12.571 1.00 54.53 97 SER A CA 1
ATOM 777 C C . SER A 1 97 ? -28.401 -12.593 11.540 1.00 54.53 97 SER A C 1
ATOM 779 O O . SER A 1 97 ? -28.527 -13.750 11.935 1.00 54.53 97 SER A O 1
ATOM 781 N N . THR A 1 98 ? -28.215 -12.337 10.233 1.00 69.88 98 THR A N 1
ATOM 782 C CA . THR A 1 98 ? -28.291 -13.385 9.187 1.00 69.88 98 THR A CA 1
ATOM 783 C C . THR A 1 98 ? -27.162 -13.318 8.145 1.00 69.88 98 THR A C 1
ATOM 785 O O . THR A 1 98 ? -26.659 -12.247 7.800 1.00 69.88 98 THR A O 1
ATOM 788 N N . ARG A 1 99 ? -26.768 -14.482 7.591 1.00 69.00 99 ARG A N 1
ATOM 789 C CA . ARG A 1 99 ? -25.712 -14.598 6.555 1.00 69.00 99 ARG A CA 1
ATOM 790 C C . ARG A 1 99 ? -26.080 -13.886 5.244 1.00 69.00 99 ARG A C 1
ATOM 792 O O . ARG A 1 99 ? -25.209 -13.321 4.594 1.00 69.00 99 ARG A O 1
ATOM 799 N N . PHE A 1 100 ? -27.365 -13.862 4.889 1.00 70.00 100 PHE A N 1
ATOM 800 C CA . PHE A 1 100 ? -27.865 -13.134 3.717 1.00 70.00 100 PHE A CA 1
ATOM 801 C C . PHE A 1 100 ? -27.784 -11.617 3.897 1.00 70.00 100 PHE A C 1
ATOM 803 O O . PHE A 1 100 ? -27.400 -10.912 2.968 1.00 70.00 100 PHE A O 1
ATOM 810 N N . HIS A 1 101 ? -28.063 -11.107 5.100 1.00 68.44 101 HIS A N 1
ATOM 811 C CA . HIS A 1 101 ? -27.889 -9.685 5.387 1.00 68.44 101 HIS A CA 1
ATOM 812 C C . HIS A 1 101 ? -26.413 -9.270 5.315 1.00 68.44 101 HIS A C 1
ATOM 814 O O . HIS A 1 101 ? -26.111 -8.209 4.778 1.00 68.44 101 HIS A O 1
ATOM 820 N N . LYS A 1 102 ? -25.481 -10.138 5.745 1.00 67.50 102 LYS A N 1
ATOM 821 C CA . LYS A 1 102 ? -24.039 -9.921 5.523 1.00 67.50 102 LYS A CA 1
ATOM 822 C C . LYS A 1 102 ? -23.698 -9.820 4.029 1.00 67.50 102 LYS A C 1
ATOM 824 O O . LYS A 1 102 ? -22.951 -8.925 3.658 1.00 67.50 102 LYS A O 1
ATOM 829 N N . PHE A 1 103 ? -24.284 -10.659 3.168 1.00 69.88 103 PHE A N 1
ATOM 830 C CA . PHE A 1 103 ? -24.053 -10.591 1.717 1.00 69.88 103 PHE A CA 1
ATOM 831 C C . PHE A 1 103 ? -24.553 -9.281 1.091 1.00 69.88 103 PHE A C 1
ATOM 833 O O . PHE A 1 103 ? -23.807 -8.624 0.374 1.00 69.88 103 PHE A O 1
ATOM 840 N N . PHE A 1 104 ? -25.777 -8.849 1.406 1.00 69.31 104 PHE A N 1
ATOM 841 C CA . PHE A 1 104 ? -26.284 -7.556 0.927 1.00 69.31 104 PHE A CA 1
ATOM 842 C C . PHE A 1 104 ? -25.528 -6.367 1.528 1.00 69.31 104 PHE A C 1
ATOM 844 O O . PHE A 1 104 ? -25.328 -5.361 0.851 1.00 69.31 104 PHE A O 1
ATOM 851 N N . SER A 1 105 ? -25.049 -6.497 2.767 1.00 70.75 105 SER A N 1
ATOM 852 C CA . SER A 1 105 ? -24.213 -5.484 3.408 1.00 70.75 105 SER A CA 1
ATOM 853 C C . SER A 1 105 ? -22.907 -5.261 2.640 1.00 70.75 105 SER A C 1
ATOM 855 O O . SER A 1 105 ? -22.488 -4.114 2.516 1.00 70.75 105 SER A O 1
ATOM 857 N N . ILE A 1 106 ? -22.307 -6.289 2.019 1.00 70.12 106 ILE A N 1
ATOM 858 C CA . ILE A 1 106 ? -21.109 -6.130 1.162 1.00 70.12 106 ILE A CA 1
ATOM 859 C C . ILE A 1 106 ? -21.343 -5.103 0.042 1.00 70.12 106 ILE A C 1
ATOM 861 O O . ILE A 1 106 ? -20.448 -4.315 -0.254 1.00 70.12 106 ILE A O 1
ATOM 865 N N . PHE A 1 107 ? -22.548 -5.059 -0.533 1.00 76.31 107 PHE A N 1
ATOM 866 C CA . PHE A 1 107 ? -22.917 -4.123 -1.603 1.00 76.31 107 PHE A CA 1
ATOM 867 C C . PHE A 1 107 ? -23.403 -2.756 -1.102 1.00 76.31 107 PHE A C 1
ATOM 869 O O . PHE A 1 107 ? -23.850 -1.929 -1.896 1.00 76.31 107 PHE A O 1
ATOM 876 N N . SER A 1 108 ? -23.314 -2.483 0.201 1.00 82.19 108 SER A N 1
ATOM 877 C CA . SER A 1 108 ? -23.570 -1.145 0.735 1.00 82.19 108 SER A CA 1
ATOM 878 C C . SER A 1 108 ? -22.591 -0.133 0.135 1.00 82.19 108 SER A C 1
ATOM 880 O O . SER A 1 108 ? -21.400 -0.418 0.004 1.00 82.19 108 SER A O 1
ATOM 882 N N . LEU A 1 109 ? -23.073 1.078 -0.169 1.00 83.25 109 LEU A N 1
ATOM 883 C CA . LEU A 1 109 ? -22.264 2.174 -0.718 1.00 83.25 109 LEU A CA 1
ATOM 884 C C . LEU A 1 109 ? -20.982 2.405 0.101 1.00 83.25 109 LEU A C 1
ATOM 886 O O . LEU A 1 109 ? -19.908 2.593 -0.460 1.00 83.25 109 LEU A O 1
ATOM 890 N N . HIS A 1 110 ? -21.087 2.326 1.430 1.00 83.31 110 HIS A N 1
ATOM 891 C CA . HIS A 1 110 ? -19.954 2.467 2.350 1.00 83.31 110 HIS A CA 1
ATOM 892 C C . HIS A 1 110 ? -18.881 1.390 2.138 1.00 83.31 110 HIS A C 1
ATOM 894 O O . HIS A 1 110 ? -17.692 1.688 2.037 1.00 83.31 110 HIS A O 1
ATOM 900 N N . ASN A 1 111 ? -19.310 0.135 1.996 1.00 83.38 111 ASN A N 1
ATOM 901 C CA . ASN A 1 111 ? -18.423 -1.007 1.788 1.00 83.38 111 ASN A CA 1
ATOM 902 C C . ASN A 1 111 ? -17.793 -0.989 0.392 1.00 83.38 111 ASN A C 1
ATOM 904 O O . ASN A 1 111 ? -16.621 -1.330 0.252 1.00 83.38 111 ASN A O 1
ATOM 908 N N . LEU A 1 112 ? -18.517 -0.511 -0.622 1.00 86.25 112 LEU A N 1
ATOM 909 C CA . LEU A 1 112 ? -17.961 -0.285 -1.957 1.00 86.25 112 LEU A CA 1
ATOM 910 C C . LEU A 1 112 ? -16.886 0.810 -1.951 1.00 86.25 112 LEU A C 1
ATOM 912 O O . LEU A 1 112 ? -15.824 0.620 -2.542 1.00 86.25 112 LEU A O 1
ATOM 916 N N . VAL A 1 113 ? -17.115 1.924 -1.246 1.00 87.56 113 VAL A N 1
ATOM 917 C CA . VAL A 1 113 ? -16.106 2.987 -1.084 1.00 87.56 113 VAL A CA 1
ATOM 918 C C . VAL A 1 113 ? -14.853 2.446 -0.397 1.00 87.56 113 VAL A C 1
ATOM 920 O O . VAL A 1 113 ? -13.740 2.730 -0.836 1.00 87.56 113 VAL A O 1
ATOM 923 N N . LEU A 1 114 ? -15.010 1.623 0.639 1.00 86.25 114 LEU A N 1
ATOM 924 C CA . LEU A 1 114 ? -13.883 0.998 1.328 1.00 86.25 114 LEU A CA 1
ATOM 925 C C . LEU A 1 114 ? -13.138 -0.028 0.474 1.00 86.25 114 LEU A C 1
ATOM 927 O O . LEU A 1 114 ? -11.908 -0.044 0.499 1.00 86.25 114 LEU A O 1
ATOM 931 N N . LEU A 1 115 ? -13.853 -0.848 -0.297 1.00 89.69 115 LEU A N 1
ATOM 932 C CA . LEU A 1 115 ? -13.251 -1.769 -1.260 1.00 89.69 115 LEU A CA 1
ATOM 933 C C . LEU A 1 115 ? -12.400 -1.002 -2.274 1.00 89.69 115 LEU A C 1
ATOM 935 O O . LEU A 1 115 ? -11.244 -1.365 -2.505 1.00 89.69 115 LEU A O 1
ATOM 939 N N . LEU A 1 116 ? -12.951 0.070 -2.849 1.00 90.56 116 LEU A N 1
ATOM 940 C CA . LEU A 1 116 ? -12.235 0.931 -3.788 1.00 90.56 116 LEU A CA 1
ATOM 941 C C . LEU A 1 116 ? -11.004 1.551 -3.132 1.00 90.56 116 LEU A C 1
ATOM 943 O O . LEU A 1 116 ? -9.927 1.522 -3.716 1.00 90.56 116 LEU A O 1
ATOM 947 N N . LEU A 1 117 ? -11.130 2.050 -1.906 1.00 89.69 117 LEU A N 1
ATOM 948 C CA . LEU A 1 117 ? -10.032 2.698 -1.199 1.00 89.69 117 LEU A CA 1
ATOM 949 C C . LEU A 1 117 ? -8.890 1.725 -0.877 1.00 89.69 117 LEU A C 1
ATOM 951 O O . LEU A 1 117 ? -7.733 2.029 -1.159 1.00 89.69 117 LEU A O 1
ATOM 955 N N . HIS A 1 118 ? -9.210 0.528 -0.380 1.00 89.88 118 HIS A N 1
ATOM 956 C CA . HIS A 1 118 ? -8.226 -0.532 -0.149 1.00 89.88 118 HIS A CA 1
ATOM 957 C C . HIS A 1 118 ? -7.545 -0.987 -1.447 1.00 89.88 118 HIS A C 1
ATOM 959 O O . HIS A 1 118 ? -6.335 -1.219 -1.465 1.00 89.88 118 HIS A O 1
ATOM 965 N N . SER A 1 119 ? -8.310 -1.085 -2.534 1.00 91.62 119 SER A N 1
ATOM 966 C CA . SER A 1 119 ? -7.793 -1.443 -3.858 1.00 91.62 119 SER A CA 1
ATOM 967 C C . SER A 1 119 ? -6.857 -0.360 -4.406 1.00 91.62 119 SER A C 1
ATOM 969 O O . SER A 1 119 ? -5.761 -0.672 -4.870 1.00 91.62 119 SER A O 1
ATOM 971 N N . LEU A 1 120 ? -7.239 0.916 -4.282 1.00 91.75 120 LEU A N 1
ATOM 972 C CA . LEU A 1 120 ? -6.421 2.065 -4.676 1.00 91.75 120 LEU A CA 1
ATOM 973 C C . LEU A 1 120 ? -5.131 2.146 -3.865 1.00 91.75 120 LEU A C 1
ATOM 975 O O . LEU A 1 120 ? -4.073 2.365 -4.446 1.00 91.75 120 LEU A O 1
ATOM 979 N N . VAL A 1 121 ? -5.185 1.931 -2.548 1.00 91.62 121 VAL A N 1
ATOM 980 C CA . VAL A 1 121 ? -3.973 1.910 -1.717 1.00 91.62 121 VAL A CA 1
ATOM 981 C C . VAL A 1 121 ? -3.032 0.789 -2.144 1.00 91.62 121 VAL A C 1
ATOM 983 O O . VAL A 1 121 ? -1.838 1.042 -2.266 1.00 91.62 121 VAL A O 1
ATOM 986 N N . GLY A 1 122 ? -3.545 -0.408 -2.446 1.00 90.81 122 GLY A N 1
ATOM 987 C CA . GLY A 1 122 ? -2.729 -1.516 -2.954 1.00 90.81 122 GLY A CA 1
ATOM 988 C C . GLY A 1 122 ? -2.039 -1.194 -4.284 1.00 90.81 122 GLY A C 1
ATOM 989 O O . GLY A 1 122 ? -0.825 -1.359 -4.407 1.00 90.81 122 GLY A O 1
ATOM 990 N N . VAL A 1 123 ? -2.788 -0.673 -5.261 1.00 91.56 123 VAL A N 1
ATOM 991 C CA . VAL A 1 123 ? -2.240 -0.275 -6.572 1.00 91.56 123 VAL A CA 1
ATOM 992 C C . VAL A 1 123 ? -1.223 0.855 -6.430 1.00 91.56 123 VAL A C 1
ATOM 994 O O . VAL A 1 123 ? -0.125 0.762 -6.975 1.00 91.56 123 VAL A O 1
ATOM 997 N N . LEU A 1 124 ? -1.553 1.906 -5.676 1.00 91.06 124 LEU A N 1
ATOM 998 C CA . LEU A 1 124 ? -0.670 3.057 -5.489 1.00 91.06 124 LEU A CA 1
ATOM 999 C C . LEU A 1 124 ? 0.591 2.703 -4.708 1.00 91.06 124 LEU A C 1
ATOM 1001 O O . LEU A 1 124 ? 1.646 3.253 -5.005 1.00 91.06 124 LEU A O 1
ATOM 1005 N N . GLN A 1 125 ? 0.508 1.781 -3.747 1.00 90.81 125 GLN A N 1
ATOM 1006 C CA . GLN A 1 125 ? 1.677 1.291 -3.019 1.00 90.81 125 GLN A CA 1
ATOM 1007 C C . GLN A 1 125 ? 2.667 0.627 -3.980 1.00 90.81 125 GLN A C 1
ATOM 1009 O O . GLN A 1 125 ? 3.858 0.930 -3.948 1.00 90.81 125 GLN A O 1
ATOM 1014 N N . VAL A 1 126 ? 2.177 -0.262 -4.848 1.00 90.56 126 VAL A N 1
ATOM 1015 C CA . VAL A 1 126 ? 3.016 -0.923 -5.854 1.00 90.56 126 VAL A CA 1
ATOM 1016 C C . VAL A 1 126 ? 3.562 0.099 -6.846 1.00 90.56 126 VAL A C 1
ATOM 1018 O O . VAL A 1 126 ? 4.765 0.137 -7.085 1.00 90.56 126 VAL A O 1
ATOM 1021 N N . TRP A 1 127 ? 2.704 0.976 -7.365 1.00 88.50 127 TRP A N 1
ATOM 1022 C CA . TRP A 1 127 ? 3.101 2.043 -8.281 1.00 88.50 127 TRP A CA 1
ATOM 1023 C C . TRP A 1 127 ? 4.218 2.922 -7.710 1.00 88.50 127 TRP A C 1
ATOM 1025 O O . TRP A 1 127 ? 5.192 3.219 -8.402 1.00 88.50 127 TRP A O 1
ATOM 1035 N N . LEU A 1 128 ? 4.106 3.304 -6.437 1.00 89.06 128 LEU A N 1
ATOM 1036 C CA . LEU A 1 128 ? 5.098 4.107 -5.733 1.00 89.06 128 LEU A CA 1
ATOM 1037 C C . LEU A 1 128 ? 6.433 3.369 -5.618 1.00 89.06 128 LEU A C 1
ATOM 1039 O O . LEU A 1 128 ? 7.478 3.950 -5.900 1.00 89.06 128 LEU A O 1
ATOM 1043 N N . ILE A 1 129 ? 6.399 2.085 -5.256 1.00 87.44 129 ILE A N 1
ATOM 1044 C CA . ILE A 1 129 ? 7.601 1.249 -5.185 1.00 87.44 129 ILE A CA 1
ATOM 1045 C C . ILE A 1 129 ? 8.285 1.173 -6.556 1.00 87.44 129 ILE A C 1
ATOM 1047 O O . ILE A 1 129 ? 9.489 1.400 -6.632 1.00 87.44 129 ILE A O 1
ATOM 1051 N N . LEU A 1 130 ? 7.539 0.925 -7.638 1.00 85.38 130 LEU A N 1
ATOM 1052 C CA . LEU A 1 130 ? 8.098 0.852 -8.995 1.00 85.38 130 LEU A CA 1
ATOM 1053 C C . LEU A 1 130 ? 8.652 2.201 -9.469 1.00 85.38 130 LEU A C 1
ATOM 1055 O O . LEU A 1 130 ? 9.730 2.259 -10.060 1.00 85.38 130 LEU A O 1
ATOM 1059 N N . SER A 1 131 ? 7.948 3.292 -9.165 1.00 83.50 131 SER A N 1
ATOM 1060 C CA . SER A 1 131 ? 8.367 4.650 -9.530 1.00 83.50 131 SER A CA 1
ATOM 1061 C C . SER A 1 131 ? 9.679 5.049 -8.849 1.00 83.50 131 SER A C 1
ATOM 1063 O O . SER A 1 131 ? 10.504 5.740 -9.448 1.00 83.50 131 SER A O 1
ATOM 1065 N N . LEU A 1 132 ? 9.880 4.598 -7.607 1.00 82.12 132 LEU A N 1
ATOM 1066 C CA . LEU A 1 132 ? 11.063 4.895 -6.796 1.00 82.12 132 LEU A CA 1
ATOM 1067 C C . LEU A 1 132 ? 12.214 3.897 -6.995 1.00 82.12 132 LEU A C 1
ATOM 1069 O O . LEU A 1 132 ? 13.365 4.267 -6.774 1.00 82.12 132 LEU A O 1
ATOM 1073 N N . ALA A 1 133 ? 11.927 2.663 -7.416 1.00 76.31 133 ALA A N 1
ATOM 1074 C CA . ALA A 1 133 ? 12.933 1.651 -7.746 1.00 76.31 133 ALA A CA 1
ATOM 1075 C C . ALA A 1 133 ? 13.799 2.046 -8.959 1.00 76.31 133 ALA A C 1
ATOM 1077 O O . ALA A 1 133 ? 14.939 1.606 -9.073 1.00 76.31 133 ALA A O 1
ATOM 1078 N N . GLY A 1 134 ? 13.285 2.912 -9.840 1.00 68.38 134 GLY A N 1
ATOM 1079 C CA . GLY A 1 134 ? 14.009 3.379 -11.021 1.00 68.38 134 GLY A CA 1
ATOM 1080 C C . GLY A 1 134 ? 14.162 2.310 -12.114 1.00 68.38 134 GLY A C 1
ATOM 1081 O O . GLY A 1 134 ? 13.574 1.232 -12.059 1.00 68.38 134 GLY A O 1
ATOM 1082 N N . GLY A 1 135 ? 14.925 2.636 -13.161 1.00 67.94 135 GLY A N 1
ATOM 1083 C CA . GLY A 1 135 ? 15.175 1.734 -14.292 1.00 67.94 135 GLY A CA 1
ATOM 1084 C C . GLY A 1 135 ? 13.961 1.503 -15.201 1.00 67.94 135 GLY A C 1
ATOM 1085 O O . GLY A 1 135 ? 13.117 2.386 -15.382 1.00 67.94 135 GLY A O 1
ATOM 1086 N N . ASP A 1 136 ? 13.890 0.304 -15.782 1.00 59.03 136 ASP A N 1
ATOM 1087 C CA . ASP A 1 136 ? 12.842 -0.114 -16.722 1.00 59.03 136 ASP A CA 1
ATOM 1088 C C . ASP A 1 136 ? 11.445 -0.198 -16.091 1.00 59.03 136 ASP A C 1
ATOM 1090 O O . ASP A 1 136 ? 10.443 -0.043 -16.786 1.00 59.03 136 ASP A O 1
ATOM 1094 N N . TYR A 1 137 ? 11.374 -0.360 -14.768 1.00 61.56 137 TYR A N 1
ATOM 1095 C CA . TYR A 1 137 ? 10.125 -0.422 -14.004 1.00 61.56 137 TYR A CA 1
ATOM 1096 C C . TYR A 1 137 ? 9.414 0.932 -13.884 1.00 61.56 137 TYR A C 1
ATOM 1098 O O . TYR A 1 137 ? 8.223 0.980 -13.581 1.00 61.56 137 TYR A O 1
ATOM 1106 N N . ARG A 1 138 ? 10.116 2.044 -14.160 1.00 62.66 138 ARG A N 1
ATOM 1107 C CA . ARG A 1 138 ? 9.533 3.396 -14.126 1.00 62.66 138 ARG A CA 1
ATOM 1108 C C . ARG A 1 138 ? 8.571 3.648 -15.290 1.00 62.66 138 ARG A C 1
ATOM 1110 O O . ARG A 1 138 ? 7.725 4.533 -15.204 1.00 62.66 138 ARG A O 1
ATOM 1117 N N . ARG A 1 139 ? 8.712 2.918 -16.401 1.00 62.47 139 ARG A N 1
ATOM 1118 C CA . ARG A 1 139 ? 7.867 3.078 -17.590 1.00 62.47 139 ARG A CA 1
ATOM 1119 C C . ARG A 1 139 ? 6.920 1.889 -17.702 1.00 62.47 139 ARG A C 1
ATOM 1121 O O . ARG A 1 139 ? 7.355 0.747 -17.753 1.00 62.47 139 ARG A O 1
ATOM 1128 N N . MET A 1 140 ? 5.616 2.162 -17.797 1.00 57.78 140 MET A N 1
ATOM 1129 C CA . MET A 1 140 ? 4.622 1.123 -18.103 1.00 57.78 140 MET A CA 1
ATOM 1130 C C . MET A 1 140 ? 4.808 0.544 -19.515 1.00 57.78 140 MET A C 1
ATOM 1132 O O . MET A 1 140 ? 4.350 -0.563 -19.788 1.00 57.78 140 MET A O 1
ATOM 1136 N N . THR A 1 141 ? 5.499 1.269 -20.398 1.00 60.34 141 THR A N 1
ATOM 1137 C CA . THR A 1 141 ? 5.634 0.918 -21.810 1.00 60.34 141 THR A CA 1
ATOM 1138 C C . THR A 1 141 ? 7.065 1.164 -22.287 1.00 60.34 141 THR A C 1
ATOM 1140 O O . THR A 1 141 ? 7.624 2.242 -22.067 1.00 60.34 141 THR A O 1
ATOM 1143 N N . LYS A 1 142 ? 7.662 0.168 -22.941 1.00 61.59 142 LYS A N 1
ATOM 1144 C CA . LYS A 1 142 ? 8.933 0.270 -23.663 1.00 61.59 142 LYS A CA 1
ATOM 1145 C C . LYS A 1 142 ? 8.639 0.514 -25.139 1.00 61.59 142 LYS A C 1
ATOM 1147 O O . LYS A 1 142 ? 7.800 -0.158 -25.730 1.00 61.59 142 LYS A O 1
ATOM 1152 N N . THR A 1 143 ? 9.310 1.488 -25.736 1.00 59.53 143 THR A N 1
ATOM 1153 C CA . THR A 1 143 ? 9.259 1.690 -27.186 1.00 59.53 143 THR A CA 1
ATOM 1154 C C . THR A 1 143 ? 10.303 0.772 -27.801 1.00 59.53 143 THR A C 1
ATOM 1156 O O . THR A 1 143 ? 11.493 0.998 -27.602 1.00 59.53 143 THR A O 1
ATOM 1159 N N . GLU A 1 144 ? 9.855 -0.291 -28.464 1.00 57.28 144 GLU A N 1
ATOM 1160 C CA . GLU A 1 144 ? 10.744 -1.266 -29.111 1.00 57.28 144 GLU A CA 1
ATOM 1161 C C . GLU A 1 144 ? 11.085 -0.837 -30.549 1.00 57.28 144 GLU A C 1
ATOM 1163 O O . GLU A 1 144 ? 12.172 -1.125 -31.024 1.00 57.28 144 GLU A O 1
ATOM 1168 N N . ASP A 1 145 ? 10.207 -0.054 -31.191 1.00 52.00 145 ASP A N 1
ATOM 1169 C CA . ASP A 1 145 ? 10.420 0.576 -32.500 1.00 52.00 145 ASP A CA 1
ATOM 1170 C C . ASP A 1 145 ? 9.570 1.852 -32.632 1.00 52.00 145 ASP A C 1
ATOM 1172 O O . ASP A 1 145 ? 8.550 1.982 -31.949 1.00 52.00 145 ASP A O 1
ATOM 1176 N N . GLU A 1 146 ? 9.940 2.768 -33.541 1.00 55.03 146 GLU A N 1
ATOM 1177 C CA . GLU A 1 146 ? 9.396 4.139 -33.723 1.00 55.03 146 GLU A CA 1
ATOM 1178 C C . GLU A 1 146 ? 7.854 4.272 -33.798 1.00 55.03 146 GLU A C 1
ATOM 1180 O O . GLU A 1 146 ? 7.323 5.382 -33.776 1.00 55.03 146 GLU A O 1
ATOM 1185 N N . LYS A 1 147 ? 7.105 3.164 -33.879 1.00 52.00 147 LYS A N 1
ATOM 1186 C CA . LYS A 1 147 ? 5.633 3.140 -33.939 1.00 52.00 147 LYS A CA 1
ATOM 1187 C C . LYS A 1 147 ? 4.956 2.124 -33.010 1.00 52.00 147 LYS A C 1
ATOM 1189 O O . LYS A 1 147 ? 3.730 2.022 -33.053 1.00 52.00 147 LYS A O 1
ATOM 1194 N N . ARG A 1 148 ? 5.694 1.359 -32.194 1.00 54.94 148 ARG A N 1
ATOM 1195 C CA . ARG A 1 148 ? 5.107 0.341 -31.302 1.00 54.94 148 ARG A CA 1
ATOM 1196 C C . ARG A 1 148 ? 5.605 0.493 -29.873 1.00 54.94 148 ARG A C 1
ATOM 1198 O O . ARG A 1 148 ? 6.773 0.279 -29.558 1.00 54.94 148 ARG A O 1
ATOM 1205 N N . SER A 1 149 ? 4.669 0.854 -29.006 1.00 59.28 149 SER A N 1
ATOM 1206 C CA . SER A 1 149 ? 4.843 0.879 -27.567 1.00 59.28 149 SER A CA 1
ATOM 1207 C C . SER A 1 149 ? 4.403 -0.488 -27.011 1.00 59.28 149 SER A C 1
ATOM 1209 O O . SER A 1 149 ? 3.254 -0.904 -27.157 1.00 59.28 149 SER A O 1
ATOM 1211 N N . VAL A 1 150 ? 5.345 -1.241 -26.442 1.00 65.00 150 VAL A N 1
ATOM 1212 C CA . VAL A 1 150 ? 5.127 -2.569 -25.850 1.00 65.00 150 VAL A CA 1
ATOM 1213 C C . VAL A 1 150 ? 5.031 -2.427 -24.337 1.00 65.00 150 VAL A C 1
ATOM 1215 O O . VAL A 1 150 ? 5.886 -1.815 -23.700 1.00 65.00 150 VAL A O 1
ATOM 1218 N N . LEU A 1 151 ? 3.966 -2.961 -23.746 1.00 65.75 151 LEU A N 1
ATOM 1219 C CA . LEU A 1 151 ? 3.746 -2.902 -22.305 1.00 65.75 151 LEU A CA 1
ATOM 1220 C C . LEU A 1 151 ? 4.803 -3.731 -21.561 1.00 65.75 151 LEU A C 1
ATOM 1222 O O . LEU A 1 151 ? 5.071 -4.875 -21.927 1.00 65.75 151 LEU A O 1
ATOM 1226 N N . VAL A 1 152 ? 5.361 -3.184 -20.481 1.00 74.06 152 VAL A N 1
ATOM 1227 C CA . VAL A 1 152 ? 6.249 -3.939 -19.590 1.00 74.06 152 VAL A CA 1
ATOM 1228 C C . VAL A 1 152 ? 5.397 -4.900 -18.761 1.00 74.06 152 VAL A C 1
ATOM 1230 O O . VAL A 1 152 ? 4.686 -4.489 -17.841 1.00 74.06 152 VAL A O 1
ATOM 1233 N N . GLU A 1 153 ? 5.459 -6.187 -19.104 1.00 75.19 153 GLU A N 1
ATOM 1234 C CA . GLU A 1 153 ? 4.659 -7.244 -18.473 1.00 75.19 153 GLU A CA 1
ATOM 1235 C C . GLU A 1 153 ? 4.843 -7.290 -16.950 1.00 75.19 153 GLU A C 1
ATOM 1237 O O . GLU A 1 153 ? 3.870 -7.448 -16.215 1.00 75.19 153 GLU A O 1
ATOM 1242 N N . GLU A 1 154 ? 6.069 -7.083 -16.475 1.00 80.31 154 GLU A N 1
ATOM 1243 C CA . GLU A 1 154 ? 6.419 -7.107 -15.053 1.00 80.31 154 GLU A CA 1
ATOM 1244 C C . GLU A 1 154 ? 5.686 -6.007 -14.273 1.00 80.31 154 GLU A C 1
ATOM 1246 O O . GLU A 1 154 ? 5.066 -6.268 -13.241 1.00 80.31 154 GLU A O 1
ATOM 1251 N N . THR A 1 155 ? 5.676 -4.785 -14.810 1.00 80.38 155 THR A N 1
ATOM 1252 C CA . THR A 1 155 ? 4.966 -3.640 -14.227 1.00 80.38 155 THR A CA 1
ATOM 1253 C C . THR A 1 155 ? 3.463 -3.897 -14.165 1.00 80.38 155 THR A C 1
ATOM 1255 O O . THR A 1 155 ? 2.820 -3.614 -13.151 1.00 80.38 155 THR A O 1
ATOM 1258 N N . PHE A 1 156 ? 2.896 -4.485 -15.220 1.00 82.38 156 PHE A N 1
ATOM 1259 C CA . PHE A 1 156 ? 1.477 -4.829 -15.260 1.00 82.38 156 PHE A CA 1
ATOM 1260 C C . PHE A 1 156 ? 1.107 -5.926 -14.257 1.00 82.38 156 PHE A C 1
ATOM 1262 O O . PHE A 1 156 ? 0.131 -5.778 -13.518 1.00 82.38 156 PHE A O 1
ATOM 1269 N N . PHE A 1 157 ? 1.901 -6.997 -14.198 1.00 87.12 157 PHE A N 1
ATOM 1270 C CA . PHE A 1 157 ? 1.727 -8.090 -13.244 1.00 87.12 157 PHE A CA 1
ATOM 1271 C C . PHE A 1 157 ? 1.756 -7.582 -11.797 1.00 87.12 157 PHE A C 1
ATOM 1273 O O . PHE A 1 157 ? 0.906 -7.951 -10.986 1.00 87.12 157 PHE A O 1
ATOM 1280 N N . LEU A 1 158 ? 2.689 -6.684 -11.479 1.00 88.75 158 LEU A N 1
ATOM 1281 C CA . LEU A 1 158 ? 2.797 -6.105 -10.144 1.00 88.75 158 LEU A CA 1
ATOM 1282 C C . LEU A 1 158 ? 1.596 -5.203 -9.821 1.00 88.75 158 LEU A C 1
ATOM 1284 O O . LEU A 1 158 ? 1.031 -5.317 -8.732 1.00 88.75 158 LEU A O 1
ATOM 1288 N N . LEU A 1 159 ? 1.152 -4.354 -10.754 1.00 89.12 159 LEU A N 1
ATOM 1289 C CA . LEU A 1 159 ? 0.005 -3.459 -10.542 1.00 89.12 159 LEU A CA 1
ATOM 1290 C C . LEU A 1 159 ? -1.304 -4.217 -10.303 1.00 89.12 159 LEU A C 1
ATOM 1292 O O . LEU A 1 159 ? -2.030 -3.908 -9.354 1.00 89.12 159 LEU A O 1
ATOM 1296 N N . ILE A 1 160 ? -1.596 -5.229 -11.126 1.00 89.25 160 ILE A N 1
ATOM 1297 C CA . ILE A 1 160 ? -2.797 -6.055 -10.942 1.00 89.25 160 ILE A CA 1
ATOM 1298 C C . ILE A 1 160 ? -2.687 -6.928 -9.683 1.00 89.25 160 ILE A C 1
ATOM 1300 O O . ILE A 1 160 ? -3.688 -7.143 -8.997 1.00 89.25 160 ILE A O 1
ATOM 1304 N N . GLY A 1 161 ? -1.471 -7.325 -9.297 1.00 91.06 161 GLY A N 1
ATOM 1305 C CA . GLY A 1 161 ? -1.194 -7.939 -7.999 1.00 91.06 161 GLY A CA 1
ATOM 1306 C C . GLY A 1 161 ? -1.506 -7.006 -6.824 1.00 91.06 161 GLY A C 1
ATOM 1307 O O . GLY A 1 161 ? -2.160 -7.420 -5.867 1.00 91.06 161 GLY A O 1
ATOM 1308 N N . GLY A 1 162 ? -1.123 -5.729 -6.911 1.00 91.12 162 GLY A N 1
ATOM 1309 C CA . GLY A 1 162 ? -1.463 -4.705 -5.916 1.00 91.12 162 GLY A CA 1
ATOM 1310 C C . GLY A 1 162 ? -2.974 -4.516 -5.758 1.00 91.12 162 GLY A C 1
ATOM 1311 O O . GLY A 1 162 ? -3.477 -4.473 -4.631 1.00 91.12 162 GLY A O 1
ATOM 1312 N N . LEU A 1 163 ? -3.707 -4.492 -6.877 1.00 92.00 163 LEU A N 1
ATOM 1313 C CA . LEU A 1 163 ? -5.173 -4.464 -6.880 1.00 92.00 163 LEU A CA 1
ATOM 1314 C C . LEU A 1 163 ? -5.752 -5.696 -6.169 1.00 92.00 163 LEU A C 1
ATOM 1316 O O . LEU A 1 163 ? -6.589 -5.567 -5.275 1.00 92.00 163 LEU A O 1
ATOM 1320 N N . TRP A 1 164 ? -5.279 -6.88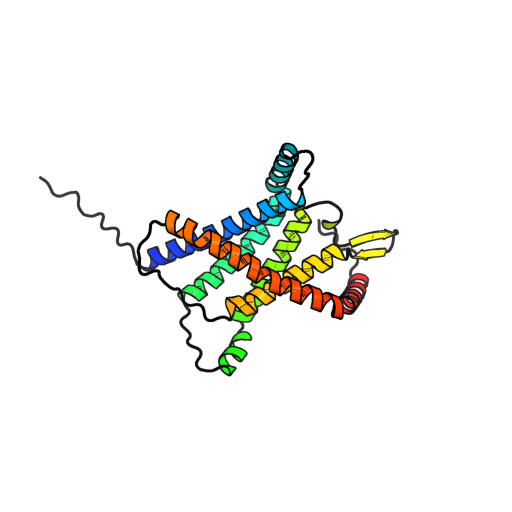8 -6.538 1.00 92.19 164 TRP A N 1
ATOM 1321 C CA . TRP A 1 164 ? -5.728 -8.152 -5.958 1.00 92.19 164 TRP A CA 1
ATOM 1322 C C . TRP A 1 164 ? -5.507 -8.216 -4.445 1.00 92.19 164 TRP A C 1
ATOM 1324 O O . TRP A 1 164 ? -6.414 -8.594 -3.702 1.00 92.19 164 TRP A O 1
ATOM 1334 N N . ILE A 1 165 ? -4.329 -7.804 -3.973 1.00 91.25 165 ILE A N 1
ATOM 1335 C CA . ILE A 1 165 ? -3.999 -7.783 -2.544 1.00 91.25 165 ILE A CA 1
ATOM 1336 C C . ILE A 1 165 ? -4.936 -6.832 -1.787 1.00 91.25 165 ILE A C 1
ATOM 1338 O O . ILE A 1 165 ? -5.440 -7.202 -0.723 1.00 91.25 165 ILE A O 1
ATOM 1342 N N . GLY A 1 166 ? -5.221 -5.646 -2.338 1.00 89.12 166 GLY A N 1
ATOM 1343 C CA . GLY A 1 166 ? -6.165 -4.692 -1.748 1.00 89.12 166 GLY A CA 1
ATOM 1344 C C . GLY A 1 166 ? -7.579 -5.268 -1.613 1.00 89.12 166 GLY A C 1
ATOM 1345 O O . GLY A 1 166 ? -8.171 -5.217 -0.531 1.00 89.12 166 GLY A O 1
ATOM 1346 N N . MET A 1 167 ? -8.084 -5.900 -2.678 1.00 89.19 167 MET A N 1
ATOM 1347 C CA . MET A 1 167 ? -9.394 -6.564 -2.676 1.00 89.19 167 MET A CA 1
ATOM 1348 C C . MET A 1 167 ? -9.451 -7.732 -1.684 1.00 89.19 167 MET A C 1
ATOM 1350 O O . MET A 1 167 ? -10.403 -7.849 -0.910 1.00 89.19 167 MET A O 1
ATOM 1354 N N . TYR A 1 168 ? -8.421 -8.581 -1.662 1.00 89.81 168 TYR A N 1
ATOM 1355 C CA . TYR A 1 168 ? -8.349 -9.717 -0.747 1.00 89.81 168 TYR A CA 1
ATOM 1356 C C . TYR A 1 168 ? -8.297 -9.265 0.715 1.00 89.81 168 TYR A C 1
ATOM 1358 O O . TYR A 1 168 ? -8.976 -9.842 1.567 1.00 89.81 168 TYR A O 1
ATOM 1366 N N . PHE A 1 169 ? -7.528 -8.215 1.022 1.00 85.31 169 PHE A N 1
ATOM 1367 C CA . PHE A 1 169 ? -7.454 -7.674 2.377 1.00 85.31 169 PHE A CA 1
ATOM 1368 C C . PHE A 1 169 ? -8.805 -7.117 2.832 1.00 85.31 169 PHE A C 1
ATOM 1370 O O . PHE A 1 169 ? -9.232 -7.397 3.952 1.00 85.31 169 PHE A O 1
ATOM 1377 N N . PHE A 1 170 ? -9.521 -6.400 1.963 1.00 85.31 170 PHE A N 1
ATOM 1378 C CA . PHE A 1 170 ? -10.886 -5.964 2.254 1.00 85.31 170 PHE A CA 1
ATOM 1379 C C . PHE A 1 170 ? -11.814 -7.162 2.526 1.00 85.31 170 PHE A C 1
ATOM 1381 O O . PHE A 1 170 ? -12.440 -7.240 3.585 1.00 85.31 170 PHE A O 1
ATOM 1388 N N . ALA A 1 171 ? -11.841 -8.149 1.629 1.00 83.44 171 ALA A N 1
ATOM 1389 C CA . ALA A 1 171 ? -12.718 -9.311 1.759 1.00 83.44 171 ALA A CA 1
ATOM 1390 C C . ALA A 1 171 ? -12.413 -10.169 2.998 1.00 83.44 171 ALA A C 1
ATOM 1392 O O . ALA A 1 171 ? -13.329 -10.695 3.621 1.00 83.44 171 ALA A O 1
ATOM 1393 N N . LYS A 1 172 ? -11.141 -10.323 3.376 1.00 81.00 172 LYS A N 1
ATOM 1394 C CA . LYS A 1 172 ? -10.747 -11.191 4.493 1.00 81.00 172 LYS A CA 1
ATOM 1395 C C . LYS A 1 172 ? -10.726 -10.467 5.832 1.00 81.00 172 LYS A C 1
ATOM 1397 O O . LYS A 1 172 ? -11.181 -11.015 6.830 1.00 81.00 172 LYS A O 1
ATOM 1402 N N . VAL A 1 173 ? -10.157 -9.265 5.874 1.00 72.50 173 VAL A N 1
ATOM 1403 C CA . VAL A 1 173 ? -9.908 -8.550 7.131 1.00 72.50 173 VAL A CA 1
ATOM 1404 C C . VAL A 1 173 ? -11.056 -7.618 7.465 1.00 72.50 173 VAL A C 1
ATOM 1406 O O . VAL A 1 173 ? -11.432 -7.551 8.629 1.00 72.50 173 VAL A O 1
ATOM 1409 N N . TYR A 1 174 ? -11.627 -6.901 6.493 1.00 70.19 174 TYR A N 1
ATOM 1410 C CA . TYR A 1 174 ? -12.716 -5.963 6.777 1.00 70.19 174 TYR A CA 1
ATOM 1411 C C . TYR A 1 174 ? -14.060 -6.672 6.994 1.00 70.19 174 TYR A C 1
ATOM 1413 O O . TYR A 1 174 ? -14.783 -6.304 7.913 1.00 70.19 174 TYR A O 1
ATOM 1421 N N . MET A 1 175 ? -14.360 -7.724 6.225 1.00 68.88 175 MET A N 1
ATOM 1422 C CA . MET A 1 175 ? -15.614 -8.483 6.383 1.00 68.88 175 MET A CA 1
ATOM 1423 C C . MET A 1 175 ? -15.607 -9.495 7.537 1.00 68.88 175 MET A C 1
ATOM 1425 O O . MET A 1 175 ? -16.657 -10.044 7.872 1.00 68.88 175 MET A O 1
ATOM 1429 N N . SER A 1 176 ? -14.450 -9.762 8.148 1.00 67.19 176 SER A N 1
ATOM 1430 C CA . SER A 1 176 ? -14.388 -10.584 9.358 1.00 67.19 176 SER A CA 1
ATOM 1431 C C . SER A 1 176 ? -14.879 -9.781 10.561 1.00 67.19 176 SER A C 1
ATOM 1433 O O . SER A 1 176 ? -14.522 -8.615 10.713 1.00 67.19 176 SER A O 1
ATOM 1435 N N . ASP A 1 177 ? -15.658 -10.411 11.445 1.00 59.44 177 ASP A N 1
ATOM 1436 C CA . ASP A 1 177 ? -16.169 -9.767 12.657 1.00 59.44 177 ASP A CA 1
ATOM 1437 C C . ASP A 1 177 ? -14.986 -9.310 13.534 1.00 59.44 177 ASP A C 1
ATOM 1439 O O . ASP A 1 177 ? -14.208 -10.127 14.034 1.00 59.44 177 ASP A O 1
ATOM 1443 N N . LYS A 1 178 ? -14.814 -7.992 13.694 1.00 58.59 178 LYS A N 1
ATOM 1444 C CA . LYS A 1 178 ? -13.728 -7.413 14.493 1.00 58.59 178 LYS A CA 1
ATOM 1445 C C . LYS A 1 178 ? -14.243 -7.059 15.875 1.00 58.59 178 LYS A C 1
ATOM 1447 O O . LYS A 1 178 ? -15.046 -6.144 16.024 1.00 58.59 178 LYS A O 1
ATOM 1452 N N . TYR A 1 179 ? -13.734 -7.735 16.894 1.00 57.84 179 TYR A N 1
ATOM 1453 C CA . TYR A 1 179 ? -13.951 -7.356 18.284 1.00 57.84 179 TYR A CA 1
ATOM 1454 C C . TYR A 1 179 ? -12.648 -6.794 18.856 1.00 57.84 179 TYR A C 1
ATOM 1456 O O . TYR A 1 179 ? -11.590 -7.420 18.790 1.00 57.84 179 TYR A O 1
ATOM 1464 N N . LEU A 1 180 ? -12.708 -5.572 19.392 1.00 58.75 180 LEU A N 1
ATOM 1465 C CA . LEU A 1 180 ? -11.588 -4.987 20.124 1.00 58.75 180 LEU A CA 1
ATOM 1466 C C . LEU A 1 180 ? -11.470 -5.711 21.469 1.00 58.75 180 LEU A C 1
ATOM 1468 O O . LEU A 1 180 ? -12.186 -5.400 22.418 1.00 58.75 180 LEU A O 1
ATOM 1472 N N . VAL A 1 181 ? -10.573 -6.696 21.548 1.00 60.53 181 VAL A N 1
ATOM 1473 C CA . VAL A 1 181 ? -10.231 -7.331 22.825 1.00 60.53 181 VAL A CA 1
ATOM 1474 C C . VAL A 1 181 ? -9.345 -6.376 23.606 1.00 60.53 181 VAL A C 1
ATOM 1476 O O . VAL A 1 181 ? -8.188 -6.145 23.252 1.00 60.53 181 VAL A O 1
ATOM 1479 N N . PHE A 1 182 ? -9.878 -5.822 24.690 1.00 63.09 182 PHE A N 1
ATOM 1480 C CA . PHE A 1 182 ? -9.063 -5.080 25.639 1.00 63.09 182 PHE A CA 1
ATOM 1481 C C . PHE A 1 182 ? -8.355 -6.071 26.569 1.00 63.09 182 PHE A C 1
ATOM 1483 O O . PHE A 1 182 ? -9.022 -6.895 27.197 1.00 63.09 182 PHE A O 1
ATOM 1490 N N . PRO A 1 183 ? -7.015 -6.028 26.673 1.00 62.12 183 PRO A N 1
ATOM 1491 C CA . PRO A 1 183 ? -6.302 -6.888 27.603 1.00 62.12 183 PRO A CA 1
ATOM 1492 C C . PRO A 1 183 ? -6.695 -6.527 29.040 1.00 62.12 183 PRO A C 1
ATOM 1494 O O . PRO A 1 183 ? -6.653 -5.360 29.427 1.00 62.12 183 PRO A O 1
ATOM 1497 N N . VAL A 1 184 ? -7.044 -7.541 29.835 1.00 66.69 184 VAL A N 1
ATOM 1498 C CA . VAL A 1 184 ? -7.458 -7.387 31.244 1.00 66.69 184 VAL A CA 1
ATOM 1499 C C . VAL A 1 184 ? -6.316 -6.841 32.117 1.00 66.69 184 VAL A C 1
ATOM 1501 O O . VAL A 1 184 ? -6.556 -6.189 33.129 1.00 66.69 184 VAL A O 1
ATOM 1504 N N . ILE A 1 185 ? -5.059 -7.053 31.708 1.00 72.75 185 ILE A N 1
ATOM 1505 C CA . ILE A 1 185 ? -3.867 -6.664 32.469 1.00 72.75 185 ILE A CA 1
ATOM 1506 C C . ILE A 1 185 ? -3.256 -5.382 31.890 1.00 72.75 185 ILE A C 1
ATOM 1508 O O . ILE A 1 185 ? -2.839 -5.328 30.729 1.00 72.75 185 ILE A O 1
ATOM 1512 N N . GLN A 1 186 ? -3.141 -4.354 32.732 1.00 65.81 186 GLN A N 1
ATOM 1513 C CA . GLN A 1 186 ? -2.462 -3.103 32.402 1.00 65.81 186 GLN A CA 1
ATOM 1514 C C . GLN A 1 186 ? -0.942 -3.320 32.374 1.00 65.81 186 GLN A C 1
ATOM 1516 O O . GLN A 1 186 ? -0.282 -3.371 33.407 1.00 65.81 186 GLN A O 1
ATOM 1521 N N . GLN A 1 187 ? -0.369 -3.458 31.180 1.00 70.50 187 GLN A N 1
ATOM 1522 C CA . GLN A 1 187 ? 1.080 -3.531 30.988 1.00 70.50 187 GLN A CA 1
ATOM 1523 C C . GLN A 1 187 ? 1.630 -2.189 30.488 1.00 70.50 187 GLN A C 1
ATOM 1525 O O . GLN A 1 187 ? 0.922 -1.374 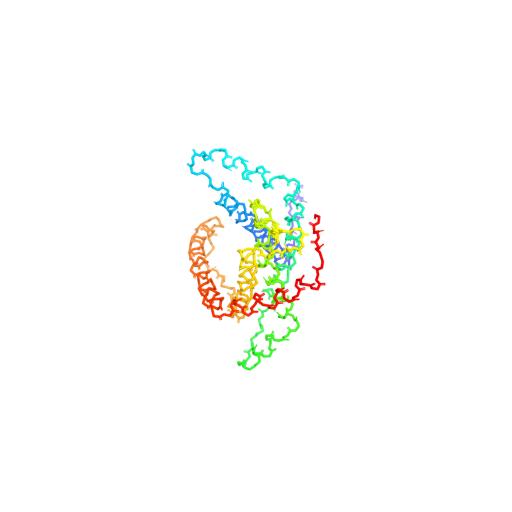29.892 1.00 70.50 187 GLN A O 1
ATOM 1530 N N . LYS A 1 188 ? 2.932 -1.957 30.700 1.00 79.50 188 LYS A N 1
ATOM 1531 C CA . LYS A 1 188 ? 3.628 -0.794 30.130 1.00 79.50 188 LYS A CA 1
ATOM 1532 C C . LYS A 1 188 ? 3.547 -0.848 28.597 1.00 79.50 188 LYS A C 1
ATOM 1534 O O . LYS A 1 188 ? 3.810 -1.889 27.998 1.00 79.50 188 LYS A O 1
ATOM 1539 N N . LYS A 1 189 ? 3.248 0.292 27.961 1.00 77.56 189 LYS A N 1
ATOM 1540 C CA . LYS A 1 189 ? 3.010 0.406 26.505 1.00 77.56 189 LYS A CA 1
ATOM 1541 C C . LYS A 1 189 ? 4.136 -0.182 25.643 1.00 77.56 189 LYS A C 1
ATOM 1543 O O . LYS A 1 189 ? 3.861 -0.839 24.649 1.00 77.56 189 LYS A O 1
ATOM 1548 N N . LEU A 1 190 ? 5.397 0.022 26.035 1.00 76.69 190 LEU A N 1
ATOM 1549 C CA . LEU A 1 190 ? 6.559 -0.513 25.310 1.00 76.69 190 LEU A CA 1
ATOM 1550 C C . LEU A 1 190 ? 6.666 -2.039 25.409 1.00 76.69 190 LEU A C 1
ATOM 1552 O O . LEU A 1 190 ? 7.028 -2.695 24.436 1.00 76.69 190 LEU A O 1
ATOM 1556 N N . THR A 1 191 ? 6.316 -2.609 26.561 1.00 78.31 191 THR A N 1
ATOM 1557 C CA . THR A 1 191 ? 6.301 -4.062 26.758 1.00 78.31 191 THR A CA 1
ATOM 1558 C C . THR A 1 191 ? 5.198 -4.704 25.921 1.00 78.31 191 THR A C 1
ATOM 1560 O O . THR A 1 191 ? 5.473 -5.687 25.242 1.00 78.31 191 THR A O 1
ATOM 1563 N N . GLN A 1 192 ? 4.003 -4.098 25.888 1.00 79.69 192 GLN A N 1
ATOM 1564 C CA . GLN A 1 192 ? 2.891 -4.544 25.035 1.00 79.69 192 GLN A CA 1
ATOM 1565 C C . GLN A 1 192 ? 3.231 -4.459 23.547 1.00 79.69 192 GLN A C 1
ATOM 1567 O O . GLN A 1 192 ? 2.906 -5.362 22.781 1.00 79.69 192 GLN A O 1
ATOM 1572 N N . LEU A 1 193 ? 3.894 -3.376 23.127 1.00 79.19 193 LEU A N 1
ATOM 1573 C CA . LEU A 1 193 ? 4.337 -3.238 21.745 1.00 79.19 193 LEU A CA 1
ATOM 1574 C C . LEU A 1 193 ? 5.316 -4.360 21.397 1.00 79.19 193 LEU A C 1
ATOM 1576 O O . LEU A 1 193 ? 5.086 -5.080 20.436 1.00 79.19 193 LEU A O 1
ATOM 1580 N N . LYS A 1 194 ? 6.367 -4.561 22.202 1.00 81.94 194 LYS A N 1
ATOM 1581 C CA . LYS A 1 194 ? 7.383 -5.586 21.930 1.00 81.94 194 LYS A CA 1
ATOM 1582 C C . LYS A 1 194 ? 6.800 -7.003 21.925 1.00 81.94 194 LYS A C 1
ATOM 1584 O O . LYS A 1 194 ? 7.179 -7.796 21.067 1.00 81.94 194 LYS A O 1
ATOM 1589 N N . SER A 1 195 ? 5.894 -7.321 22.853 1.00 83.50 195 SER A N 1
ATOM 1590 C CA . SER A 1 195 ? 5.295 -8.657 22.947 1.00 83.50 195 SER A CA 1
ATOM 1591 C C . SER A 1 195 ? 4.354 -8.966 21.786 1.00 83.50 195 SER A C 1
ATOM 1593 O O . SER A 1 195 ? 4.311 -10.107 21.343 1.00 83.50 195 SER A O 1
ATOM 1595 N N . ASN A 1 196 ? 3.625 -7.966 21.281 1.00 82.12 196 ASN A N 1
ATOM 1596 C CA . ASN A 1 196 ? 2.644 -8.166 20.214 1.00 82.12 196 ASN A CA 1
ATOM 1597 C C . ASN A 1 196 ? 3.233 -7.959 18.815 1.00 82.12 196 ASN A C 1
ATOM 1599 O O . ASN A 1 196 ? 2.747 -8.567 17.868 1.00 82.12 196 ASN A O 1
ATOM 1603 N N . LEU A 1 197 ? 4.289 -7.151 18.667 1.00 83.50 197 LEU A N 1
ATOM 1604 C CA . LEU A 1 197 ? 4.857 -6.804 17.362 1.00 83.50 197 LEU A CA 1
ATOM 1605 C C . LEU A 1 197 ? 5.385 -8.030 16.608 1.00 83.50 197 LEU A C 1
ATOM 1607 O O . LEU A 1 197 ? 5.072 -8.194 15.435 1.00 83.50 197 LEU A O 1
ATOM 1611 N N . LEU A 1 198 ? 6.167 -8.895 17.263 1.00 84.19 198 LEU A N 1
ATOM 1612 C CA . LEU A 1 198 ? 6.772 -10.051 16.594 1.00 84.19 198 LEU A CA 1
ATOM 1613 C C . LEU A 1 198 ? 5.722 -11.100 16.163 1.00 84.19 198 LEU A C 1
ATOM 1615 O O . LEU A 1 198 ? 5.766 -11.518 15.003 1.00 84.19 198 LEU A O 1
ATOM 1619 N N . PRO A 1 199 ? 4.753 -11.497 17.016 1.00 87.06 199 PRO A N 1
ATOM 1620 C CA . PRO A 1 199 ? 3.639 -12.340 16.588 1.00 87.06 199 PRO A CA 1
ATOM 1621 C C . PRO A 1 199 ? 2.824 -11.719 15.452 1.00 87.06 199 PRO A C 1
ATOM 1623 O O . PRO A 1 199 ? 2.590 -12.396 14.455 1.00 87.06 199 PRO A O 1
ATOM 1626 N N . LEU A 1 200 ? 2.472 -10.430 15.558 1.00 84.12 200 LEU A N 1
ATOM 1627 C CA . LEU A 1 200 ? 1.728 -9.715 14.515 1.00 84.12 200 LEU A CA 1
ATOM 1628 C C . LEU A 1 200 ? 2.478 -9.713 13.183 1.00 84.12 200 LEU A C 1
ATOM 1630 O O . LEU A 1 200 ? 1.865 -9.887 12.133 1.00 84.12 200 LEU A O 1
ATOM 1634 N N . LEU A 1 201 ? 3.799 -9.537 13.205 1.00 84.06 201 LEU A N 1
ATOM 1635 C CA . LEU A 1 201 ? 4.616 -9.513 11.995 1.00 84.06 201 LEU A CA 1
ATOM 1636 C C . LEU A 1 201 ? 4.709 -10.904 11.352 1.00 84.06 201 LEU A C 1
ATOM 1638 O O . LEU A 1 201 ? 4.555 -11.031 10.137 1.00 84.06 201 LEU A O 1
ATOM 1642 N N . LYS A 1 202 ? 4.871 -11.959 12.163 1.00 86.31 202 LYS A N 1
ATOM 1643 C CA . LYS A 1 202 ? 4.850 -13.354 11.692 1.00 86.31 202 LYS A CA 1
ATOM 1644 C C . LYS A 1 202 ? 3.492 -13.730 11.096 1.00 86.31 202 LYS A C 1
ATOM 1646 O O . LYS A 1 202 ? 3.433 -14.353 10.036 1.00 86.31 202 LYS A O 1
ATOM 1651 N N . GLU A 1 203 ? 2.411 -13.340 11.762 1.00 86.88 203 GLU A N 1
ATOM 1652 C CA . GLU A 1 203 ? 1.049 -13.555 11.283 1.00 86.88 203 GLU A CA 1
ATOM 1653 C C . GLU A 1 203 ? 0.798 -12.789 9.981 1.00 86.88 203 GLU A C 1
ATOM 1655 O O . GLU A 1 203 ? 0.305 -13.369 9.018 1.00 86.88 203 GLU A O 1
ATOM 1660 N N . SER A 1 204 ? 1.220 -11.525 9.909 1.00 83.25 204 SER A N 1
ATOM 1661 C CA . SER A 1 204 ? 1.089 -10.693 8.706 1.00 83.25 204 SER A CA 1
ATOM 1662 C C . SER A 1 204 ? 1.818 -11.301 7.509 1.00 83.25 204 SER A C 1
ATOM 1664 O O . SER A 1 204 ? 1.267 -11.334 6.409 1.00 83.25 204 SER A O 1
ATOM 1666 N N . PHE A 1 205 ? 3.026 -11.835 7.713 1.00 85.44 205 PHE A N 1
ATOM 1667 C CA . PHE A 1 205 ? 3.765 -12.533 6.660 1.00 85.44 205 PHE A CA 1
ATOM 1668 C C . PHE A 1 205 ? 2.994 -13.758 6.155 1.00 85.44 205 PHE A C 1
ATOM 1670 O O . PHE A 1 205 ? 2.744 -13.889 4.959 1.00 85.44 205 PHE A O 1
ATOM 1677 N N . HIS A 1 206 ? 2.526 -14.612 7.068 1.00 84.56 206 HIS A N 1
ATOM 1678 C CA . HIS A 1 206 ? 1.738 -15.792 6.711 1.00 84.56 206 HIS A CA 1
ATOM 1679 C C . HIS A 1 206 ? 0.420 -15.428 6.004 1.00 84.56 206 HIS A C 1
ATOM 1681 O O . HIS A 1 206 ? 0.034 -16.062 5.022 1.00 84.56 206 HIS A O 1
ATOM 1687 N N . LEU A 1 207 ? -0.262 -14.377 6.463 1.00 84.88 207 LEU A N 1
ATOM 1688 C CA . LEU A 1 207 ? -1.489 -13.874 5.846 1.00 84.88 207 LEU A CA 1
ATOM 1689 C C . LEU A 1 207 ? -1.259 -13.314 4.439 1.00 84.88 207 LEU A C 1
ATOM 1691 O O . LEU A 1 207 ? -2.185 -13.386 3.631 1.00 84.88 207 LEU A O 1
ATOM 1695 N N . SER A 1 208 ? -0.057 -12.810 4.152 1.00 85.56 208 SER A N 1
ATOM 1696 C CA . SER A 1 208 ? 0.323 -12.231 2.857 1.00 85.56 208 SER A CA 1
ATOM 1697 C C . SER A 1 208 ? 0.717 -13.286 1.817 1.00 85.56 208 SER A C 1
ATOM 1699 O O . SER A 1 208 ? 0.571 -13.044 0.625 1.00 85.56 208 SER A O 1
ATOM 1701 N N . LEU A 1 209 ? 1.145 -14.483 2.233 1.00 88.75 209 LEU A N 1
ATOM 1702 C CA . LEU A 1 209 ? 1.482 -15.570 1.301 1.00 88.75 209 LEU A CA 1
ATOM 1703 C C . LEU A 1 209 ? 0.257 -16.082 0.530 1.00 88.75 209 LEU A C 1
ATOM 1705 O O . LEU A 1 209 ? 0.329 -16.311 -0.674 1.00 88.75 209 LEU A O 1
ATOM 1709 N N . TRP A 1 210 ? -0.884 -16.214 1.208 1.00 89.31 210 TRP A N 1
ATOM 1710 C CA . TRP A 1 210 ? -2.129 -16.692 0.603 1.00 89.31 210 TRP A CA 1
ATOM 1711 C C . TRP A 1 210 ? -2.616 -15.856 -0.593 1.00 89.31 210 TRP A C 1
ATOM 1713 O O . TRP A 1 210 ? -2.826 -16.444 -1.654 1.00 89.31 210 TRP A O 1
ATOM 1723 N N . PRO A 1 211 ? -2.793 -14.520 -0.491 1.00 90.12 211 PRO A N 1
ATOM 1724 C CA . PRO A 1 211 ? -3.219 -13.719 -1.634 1.00 90.12 211 PRO A CA 1
ATOM 1725 C C . PRO A 1 211 ? -2.224 -13.781 -2.790 1.00 90.12 211 PRO A C 1
ATOM 1727 O O . PRO A 1 211 ? -2.672 -13.833 -3.931 1.00 90.12 211 PRO A O 1
ATOM 1730 N N . CYS A 1 212 ? -0.916 -13.836 -2.515 1.00 90.44 212 CYS A N 1
ATOM 1731 C CA . CYS A 1 212 ? 0.105 -13.975 -3.554 1.00 90.44 212 CYS A CA 1
ATOM 1732 C C . CYS A 1 212 ? -0.023 -15.304 -4.306 1.00 90.44 212 CYS A C 1
ATOM 1734 O O . CYS A 1 212 ? -0.016 -15.312 -5.533 1.00 90.44 212 CYS A O 1
ATOM 1736 N N . LEU A 1 213 ? -0.199 -16.421 -3.594 1.00 91.88 213 LEU A N 1
ATOM 1737 C CA . LEU A 1 213 ? -0.384 -17.732 -4.222 1.00 91.88 213 LEU A CA 1
ATOM 1738 C C . LEU A 1 213 ? -1.656 -17.780 -5.074 1.00 91.88 213 LEU A C 1
ATOM 1740 O O . LEU A 1 213 ? -1.605 -18.216 -6.224 1.00 91.88 213 LEU A O 1
ATOM 1744 N N . TYR A 1 214 ? -2.781 -17.285 -4.546 1.00 91.62 214 TYR A N 1
ATOM 1745 C CA . TYR A 1 214 ? -4.027 -17.219 -5.313 1.00 91.62 214 TYR A CA 1
ATOM 1746 C C . TYR A 1 214 ? -3.893 -16.335 -6.552 1.00 91.62 214 TYR A C 1
ATOM 1748 O O . TYR A 1 214 ? -4.393 -16.697 -7.613 1.00 91.62 214 TYR A O 1
ATOM 1756 N N . PHE A 1 215 ? -3.182 -15.214 -6.434 1.00 92.69 215 PHE A N 1
ATOM 1757 C CA . PHE A 1 215 ? -2.928 -14.318 -7.552 1.00 92.69 215 PHE A CA 1
ATOM 1758 C C . PHE A 1 215 ? -2.072 -14.971 -8.638 1.00 92.69 215 PHE A C 1
ATOM 1760 O O . PHE A 1 215 ? -2.415 -14.872 -9.811 1.00 92.69 215 PHE A O 1
ATOM 1767 N N . ILE A 1 216 ? -0.998 -15.673 -8.266 1.00 91.75 216 ILE A N 1
ATOM 1768 C CA . ILE A 1 216 ? -0.124 -16.364 -9.225 1.00 91.75 216 ILE A CA 1
ATOM 1769 C C . ILE A 1 216 ? -0.912 -17.428 -9.995 1.00 91.75 216 ILE A C 1
ATOM 1771 O O . ILE A 1 216 ? -0.827 -17.479 -11.220 1.00 91.75 216 ILE A O 1
ATOM 1775 N N . LEU A 1 217 ? -1.718 -18.239 -9.302 1.00 92.06 217 LEU A N 1
ATOM 1776 C CA . LEU A 1 217 ? -2.567 -19.249 -9.945 1.00 92.06 217 LEU A CA 1
ATOM 1777 C C . LEU A 1 217 ? -3.606 -18.609 -10.874 1.00 92.06 217 LEU A C 1
ATOM 1779 O O . LEU A 1 217 ? -3.782 -19.047 -12.010 1.00 92.06 217 LEU A O 1
ATOM 1783 N N . PHE A 1 218 ? -4.260 -17.542 -10.411 1.00 90.06 218 PHE A N 1
ATOM 1784 C CA . PHE A 1 218 ? -5.231 -16.797 -11.205 1.00 90.06 218 PHE A CA 1
ATOM 1785 C C . PHE A 1 218 ? -4.596 -16.185 -12.461 1.00 90.06 218 PHE A C 1
ATOM 1787 O O . PHE A 1 218 ? -5.133 -16.324 -13.559 1.00 90.06 218 PHE A O 1
ATOM 1794 N N . TYR A 1 219 ? -3.433 -15.549 -12.322 1.00 89.38 219 TYR A N 1
ATOM 1795 C CA . TYR A 1 219 ? -2.713 -14.943 -13.436 1.00 89.38 219 TYR A CA 1
ATOM 1796 C C . TYR A 1 219 ? -2.182 -15.995 -14.413 1.00 89.38 219 TYR A C 1
ATOM 1798 O O . TYR A 1 219 ? -2.214 -15.776 -15.620 1.00 89.38 219 TYR A O 1
ATOM 1806 N N . TYR A 1 220 ? -1.753 -17.160 -13.927 1.00 89.56 220 TYR A N 1
ATOM 1807 C CA . TYR A 1 220 ? -1.323 -18.258 -14.791 1.00 89.56 220 TYR A CA 1
ATOM 1808 C C . TYR A 1 220 ? -2.453 -18.745 -15.713 1.00 89.56 220 TYR A C 1
ATOM 1810 O O . TYR A 1 220 ? -2.221 -18.989 -16.895 1.00 89.56 220 TYR A O 1
ATOM 1818 N N . TRP A 1 221 ? -3.686 -18.835 -15.206 1.00 89.69 221 TRP A N 1
ATOM 1819 C CA . TRP A 1 221 ? -4.836 -19.252 -16.014 1.00 89.69 221 TRP A CA 1
ATOM 1820 C C . TRP A 1 221 ? -5.439 -18.133 -16.867 1.00 89.69 221 TRP A C 1
ATOM 1822 O O . TRP A 1 221 ? -5.833 -18.385 -18.003 1.00 89.69 221 TRP A O 1
ATOM 1832 N N . TRP A 1 222 ? -5.523 -16.906 -16.347 1.00 85.88 222 TRP A N 1
ATOM 1833 C CA . TRP A 1 222 ? -6.300 -15.821 -16.967 1.00 85.88 222 TRP A CA 1
ATOM 1834 C C . TRP A 1 222 ? -5.450 -14.657 -17.508 1.00 85.88 222 TRP A C 1
ATOM 1836 O O . TRP A 1 222 ? -5.961 -13.738 -18.153 1.00 85.88 222 TRP A O 1
ATOM 1846 N N . GLY A 1 223 ? -4.136 -14.678 -17.282 1.00 81.50 223 GLY A N 1
ATOM 1847 C CA . GLY A 1 223 ? -3.228 -13.582 -17.629 1.00 81.50 223 GLY A CA 1
ATOM 1848 C C . GLY A 1 223 ? -3.201 -13.265 -19.124 1.00 81.50 223 GLY A C 1
ATOM 1849 O O . GLY A 1 223 ? -3.166 -12.095 -19.498 1.00 81.50 223 GLY A O 1
ATOM 1850 N N . ASN A 1 224 ? -3.305 -14.277 -19.991 1.00 81.12 224 ASN A N 1
ATOM 1851 C CA . ASN A 1 224 ? -3.298 -14.077 -21.445 1.00 81.12 224 ASN A CA 1
ATOM 1852 C C . ASN A 1 224 ? -4.505 -13.269 -21.943 1.00 81.12 224 ASN A C 1
ATOM 1854 O O . ASN A 1 224 ? -4.349 -12.424 -22.823 1.00 81.12 224 ASN A O 1
ATOM 1858 N N . GLU A 1 225 ? -5.690 -13.472 -21.366 1.00 82.62 225 GLU A N 1
ATOM 1859 C CA . GLU A 1 225 ? -6.881 -12.693 -21.728 1.00 82.62 225 GLU A CA 1
ATOM 1860 C C . GLU A 1 225 ? -6.774 -11.246 -21.235 1.00 82.62 225 GLU A C 1
ATOM 1862 O O . GLU A 1 225 ? -7.077 -10.309 -21.975 1.00 82.62 225 GLU A O 1
ATOM 1867 N N . MET A 1 226 ? -6.236 -11.038 -20.029 1.00 77.50 226 MET A N 1
ATOM 1868 C CA . MET A 1 226 ? -5.974 -9.692 -19.498 1.00 77.50 226 MET A CA 1
ATOM 1869 C C . MET A 1 226 ? -4.998 -8.908 -20.384 1.00 77.50 226 MET A C 1
ATOM 1871 O O . MET A 1 226 ? -5.234 -7.734 -20.677 1.00 77.50 226 MET A O 1
ATOM 1875 N N . LYS A 1 227 ? -3.940 -9.566 -20.873 1.00 74.88 227 LYS A N 1
ATOM 1876 C CA . LYS A 1 227 ? -2.978 -8.964 -21.810 1.00 74.88 227 LYS A CA 1
ATOM 1877 C C . LYS A 1 227 ? -3.641 -8.552 -23.126 1.00 74.88 227 LYS A C 1
ATOM 1879 O O . LYS A 1 227 ? -3.385 -7.452 -23.610 1.00 74.88 227 LYS A O 1
ATOM 1884 N N . LYS A 1 228 ? -4.516 -9.391 -23.695 1.00 77.81 228 LYS A N 1
ATOM 1885 C CA . LYS A 1 228 ? -5.237 -9.084 -24.948 1.00 77.81 228 LYS A CA 1
ATOM 1886 C C . LYS A 1 228 ? -6.159 -7.872 -24.808 1.00 77.81 228 LYS A C 1
ATOM 1888 O O . LYS A 1 228 ? -6.167 -7.007 -25.686 1.00 77.81 228 LYS A O 1
ATOM 1893 N N . ILE A 1 229 ? -6.907 -7.789 -23.705 1.00 76.19 229 ILE A N 1
ATOM 1894 C CA . ILE A 1 229 ? -7.788 -6.646 -23.413 1.00 76.19 229 ILE A CA 1
ATOM 1895 C C . ILE A 1 229 ? -6.961 -5.362 -23.314 1.00 76.19 229 ILE A C 1
ATOM 1897 O O . ILE A 1 229 ? -7.325 -4.340 -23.896 1.00 76.19 229 ILE A O 1
ATOM 1901 N N . LEU A 1 230 ? -5.819 -5.419 -22.629 1.00 70.75 230 LEU A N 1
ATOM 1902 C CA . LEU A 1 230 ? -4.973 -4.248 -22.448 1.00 70.75 230 LEU A CA 1
ATOM 1903 C C . LEU A 1 230 ? -4.289 -3.806 -23.745 1.00 70.75 230 LEU A C 1
ATOM 1905 O O . LEU A 1 230 ? -4.276 -2.613 -24.033 1.00 70.75 230 LEU A O 1
ATOM 1909 N N . HIS A 1 231 ? -3.793 -4.738 -24.563 1.00 67.62 231 HIS A N 1
ATOM 1910 C CA . HIS A 1 231 ? -3.285 -4.412 -25.899 1.00 67.62 231 HIS A CA 1
ATOM 1911 C C . HIS A 1 231 ? -4.363 -3.769 -26.774 1.00 67.62 231 HIS A C 1
ATOM 1913 O O . HIS A 1 231 ? -4.087 -2.792 -27.465 1.00 67.62 231 HIS A O 1
ATOM 1919 N N . SER A 1 232 ? -5.601 -4.264 -26.696 1.00 67.75 232 SER A N 1
ATOM 1920 C CA . SER A 1 232 ? -6.732 -3.666 -27.408 1.00 67.75 232 SER A CA 1
ATOM 1921 C C . SER A 1 232 ? -7.006 -2.240 -26.922 1.00 67.75 232 SER A C 1
ATOM 1923 O O . SER A 1 232 ? -7.227 -1.358 -27.740 1.00 67.75 232 SER A O 1
ATOM 1925 N N . CYS A 1 233 ? -6.927 -1.984 -25.613 1.00 63.06 233 CYS A N 1
ATOM 1926 C CA . CYS A 1 233 ? -7.140 -0.658 -25.024 1.00 63.06 233 CYS A CA 1
ATOM 1927 C C . CYS A 1 233 ? -5.985 0.325 -25.327 1.00 63.06 233 CYS A C 1
ATOM 1929 O O . CYS A 1 233 ? -6.217 1.496 -25.631 1.00 63.06 233 CYS A O 1
ATOM 1931 N N . SER A 1 234 ? -4.738 -0.163 -25.322 1.00 58.62 234 SER A N 1
ATOM 1932 C CA . SER A 1 234 ? -3.529 0.629 -25.585 1.00 58.62 234 SER A CA 1
ATOM 1933 C C . SER A 1 234 ? -3.422 1.104 -27.036 1.00 58.62 234 SER A C 1
ATOM 1935 O O . SER A 1 234 ? -2.801 2.132 -27.282 1.00 58.62 234 SER A O 1
ATOM 1937 N N . ILE A 1 235 ? -4.027 0.403 -28.001 1.00 53.81 235 ILE A N 1
ATOM 1938 C CA . ILE A 1 235 ? -4.078 0.854 -29.405 1.00 53.81 235 ILE A CA 1
ATOM 1939 C C . ILE A 1 235 ? -4.979 2.096 -29.561 1.00 53.81 235 ILE A C 1
ATOM 1941 O O . ILE A 1 235 ? -4.747 2.908 -30.453 1.00 53.81 235 ILE A O 1
ATOM 1945 N N . TYR A 1 236 ? -5.962 2.295 -28.673 1.00 49.47 236 TYR A N 1
ATOM 1946 C CA . TYR A 1 236 ? -6.837 3.478 -28.684 1.00 49.47 236 TYR A CA 1
ATOM 1947 C C . TYR A 1 236 ? -6.286 4.665 -27.885 1.00 49.47 236 TYR A C 1
ATOM 1949 O O . TYR A 1 236 ? -6.817 5.769 -27.987 1.00 49.47 236 TYR A O 1
ATOM 1957 N N . THR A 1 237 ? -5.221 4.469 -27.107 1.00 46.31 237 THR A N 1
ATOM 1958 C CA . THR A 1 237 ? -4.593 5.522 -26.302 1.00 46.31 237 THR A CA 1
ATOM 1959 C C . THR A 1 237 ? -3.160 5.764 -26.769 1.00 46.31 237 THR A C 1
ATOM 1961 O O . THR A 1 237 ? -2.205 5.153 -26.296 1.00 46.31 237 THR A O 1
ATOM 1964 N N . SER A 1 238 ? -3.006 6.701 -27.709 1.00 37.50 238 SER A N 1
ATOM 1965 C CA . SER A 1 238 ? -1.737 7.389 -27.994 1.00 37.50 238 SER A CA 1
ATOM 1966 C C . SER A 1 238 ? -1.080 7.869 -26.686 1.00 37.50 238 SER A C 1
ATOM 1968 O O . SER A 1 238 ? -1.788 8.120 -25.707 1.00 37.50 238 SER A O 1
ATOM 1970 N N . PRO A 1 239 ? 0.258 7.990 -26.630 1.00 42.94 239 PRO A N 1
ATOM 1971 C CA . PRO A 1 239 ? 1.010 7.837 -25.396 1.00 42.94 239 PRO A CA 1
ATOM 1972 C C . PRO A 1 239 ? 0.655 8.948 -24.412 1.00 42.94 239 PRO A C 1
ATOM 1974 O O . PRO A 1 239 ? 0.960 10.120 -24.631 1.00 42.94 239 PRO A O 1
ATOM 1977 N N . ILE A 1 240 ? 0.036 8.568 -23.297 1.00 40.91 240 ILE A N 1
ATOM 1978 C CA . ILE A 1 240 ? -0.039 9.436 -22.129 1.00 40.91 240 ILE A CA 1
ATOM 1979 C C . ILE A 1 240 ? 1.367 9.442 -21.532 1.00 40.91 240 ILE A C 1
ATOM 1981 O O . ILE A 1 240 ? 1.739 8.593 -20.723 1.00 40.91 240 ILE A O 1
ATOM 1985 N N . THR A 1 241 ? 2.175 10.390 -21.991 1.00 36.69 241 THR A N 1
ATOM 1986 C CA . THR A 1 241 ? 3.401 10.816 -21.324 1.00 36.6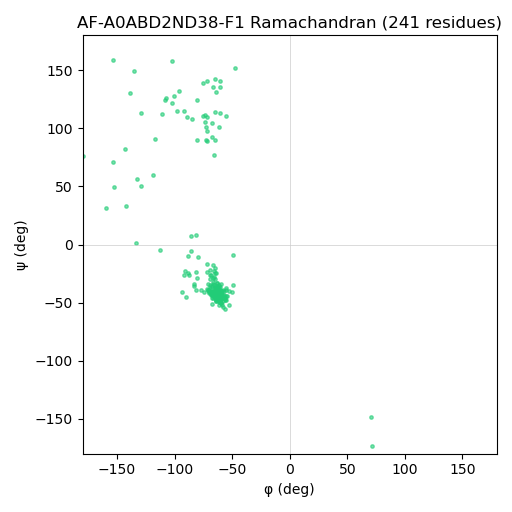9 241 THR A CA 1
ATOM 1987 C C . THR A 1 241 ? 2.978 11.449 -20.000 1.00 36.69 241 THR A C 1
ATOM 1989 O O . THR A 1 241 ? 2.660 12.634 -19.946 1.00 36.69 241 THR A O 1
ATOM 1992 N N . ILE A 1 242 ? 2.878 10.645 -18.940 1.00 40.78 242 ILE A N 1
ATOM 1993 C CA . ILE A 1 242 ? 2.720 11.170 -17.582 1.00 40.78 242 ILE A CA 1
ATOM 1994 C C . ILE A 1 242 ? 4.076 11.783 -17.211 1.00 40.78 242 ILE A C 1
ATOM 1996 O O . ILE A 1 242 ? 5.074 11.066 -17.121 1.00 40.78 242 ILE A O 1
ATOM 2000 N N . ILE A 1 243 ? 4.087 13.116 -17.136 1.00 35.41 243 ILE A N 1
ATOM 2001 C CA . ILE A 1 243 ? 5.196 13.979 -16.701 1.00 35.41 243 ILE A CA 1
ATOM 2002 C C . ILE A 1 243 ? 5.600 13.631 -15.267 1.00 35.41 243 ILE A C 1
ATOM 2004 O O . ILE A 1 243 ? 4.678 13.423 -14.445 1.00 35.41 243 ILE A O 1
#

pLDDT: mean 76.57, std 14.65, range [35.41, 92.69]

InterPro domains:
  IPR019049 Nucleoporin protein Ndc1-Nup [PF09531] (18-232)
  IPR019049 Nucleoporin protein Ndc1-Nup [PTHR13269] (21-230)

Mean predicted aligned error: 11.14 Å

Foldseek 3Di:
DDPPDPPPPPPCDPVNVLVVVLVVVLVVQLVVLLVVLLVLLLVLLDDPVDSVVSNVVSVCLCPDPVLCVLVVVLSVLSSVLSVLVSVCVVPDPPPDPDPVVLVVVCVPPSNVVNLVSLLVNLLSSLLSSQCSSDDPSVDQWDPPDPPDTHGDLVNVLSNVLSNLLSNVCSVPVVSPDDDPDDDPDDDDPVVVCVVVVVVVVVVVVVVSVVSVVVSVVCCVVCVVVVSVVVVVVVVVDDDPPPD

Organism: NCBI:txid559131

Secondary structure (DSSP, 8-state):
----S--------HHHHHHHHHHHHHHHHHHHHHHHHHHHHHHHT--TT-HHHHHHHHHHHHHSHHHHHHHHHHHHHHHHHHHHHHHHHHH-------HHHHHHHHTSHHHHHHHHHHHHHHHHHHHHHHHHH-GGGG-SEEEEETTEEEE-HHHHHHHHHHHHHHHHHIIIIISS-------SS---HHHHHHHHHHHHHHHHHHHHHHHHHHHHHHHHHHHHHHHHHHHHHHHSS------

Solvent-accessible surface area (backbone atoms only — not comparable to full-atom values): 14134 Å² total; per-residue (Å²): 144,88,87,84,86,84,82,81,78,76,81,77,48,73,65,56,57,49,52,52,52,50,51,51,50,45,52,50,51,55,50,49,52,54,50,51,52,52,52,50,44,43,63,73,59,59,41,92,89,43,62,67,60,32,53,51,51,40,50,50,51,64,69,31,69,70,43,45,67,61,46,50,64,52,50,53,53,50,51,52,50,45,54,54,53,50,50,48,70,74,70,61,79,80,80,72,91,44,75,67,57,53,58,57,48,55,71,32,70,69,45,46,52,48,40,50,50,39,20,48,51,25,27,50,53,40,50,49,51,32,57,70,69,40,75,76,53,53,41,64,52,45,73,82,48,105,86,43,75,42,69,36,62,68,49,51,54,46,36,55,47,17,31,50,47,15,44,50,47,38,63,58,60,67,70,40,91,81,76,88,81,74,74,91,70,92,65,60,70,69,60,53,47,60,67,46,47,59,58,51,51,55,48,51,52,59,62,52,49,53,55,51,53,53,46,52,56,49,41,72,76,48,38,68,60,55,51,51,55,47,55,60,53,51,74,76,47,74,84,81,77,79,127

Nearest PDB structures (foldseek):
  7r5j-assembly1_E0  TM=7.589E-01  e=9.307E-07  Homo sapiens
  7wkk-assembly1_n  TM=7.587E-01  e=7.042E-06  Xenopus laevis
  7rbt-assembly1_R  TM=2.628E-01  e=9.516E+00  Homo sapiens